Protein AF-A0A420YRT5-F1 (afdb_monomer)

Foldseek 3Di:
DDAAEDEDECVVDPLVVLLVVLVVVLVVRHAEYEYEDPDPPDPLVVVLVSLLSSLVSNVVSRHQYEYEDEPVVCVVNVHDLLHPVSCLSSNHQAYEYPDDDQLLSLQVSLVHPSNHAYEYALLDLDCSVVSVVVNPHPLVRYAYEYDDDPDPPPDDDPVSVVSSVVSQVVVVHHYYYDDDDPDPPDDD

pLDDT: mean 93.09, std 6.85, range [67.94, 98.56]

Mean predicted aligned error: 3.52 Å

Sequence (188 aa):
MRRLGVSIYPEKSTVEEIKNYLEETSRLGFSRVFSCLLSVNKPAEEIKKEFTEINTFAHELGFEVIVDVSPRVFGELNISYKDLSFFKEIGADGIRLDAGFSGLEESIMTYNPENLIIEINMSNNVHTIDTIMDYRPNKYKLYGCHNFYPHCYSGLNLDFYKECTKRFNKYGLKTAAFVTSHDKGAFG

Secondary structure (DSSP, 8-state):
----EEEE-TTTS-HHHHHHHHHHHHHTT--EEEEEE----S-HHHHHHHHHHHHHHHHHTT-EEEEEE-HHHHHHTT-BTTB-HHHHHTT-SEEEESS---SHHHHHHTT-TT-PEEEEE----SSHHHHHHHT---GGGEEEEPPP--STT-SPPHHHHHHHHHHHHTTT-EEE-------TT---

Radius of gyration: 16.24 Å; Cα contacts (8 Å, |Δi|>4): 302; chains: 1; bounding box: 42×35×42 Å

Structure (mmCIF, N/CA/C/O backbone):
data_AF-A0A420YRT5-F1
#
_entry.id   AF-A0A420YRT5-F1
#
loop_
_atom_site.group_PDB
_atom_site.id
_atom_site.type_symbol
_atom_site.label_atom_id
_atom_site.label_alt_id
_atom_site.label_comp_id
_atom_site.label_asym_id
_atom_site.label_entity_id
_atom_site.label_seq_id
_atom_site.pdbx_PDB_ins_code
_atom_site.Cartn_x
_atom_site.Cartn_y
_atom_site.Cartn_z
_atom_site.occupancy
_atom_site.B_iso_or_equiv
_atom_site.auth_seq_id
_atom_site.auth_comp_id
_atom_site.auth_asym_id
_atom_site.auth_atom_id
_atom_site.pdbx_PDB_model_num
ATOM 1 N N . MET A 1 1 ? -2.248 -17.122 -3.976 1.00 67.94 1 MET A N 1
ATOM 2 C CA . MET A 1 1 ? -3.720 -17.021 -4.083 1.00 67.94 1 MET A CA 1
ATOM 3 C C . MET A 1 1 ? -4.066 -15.582 -4.440 1.00 67.94 1 MET A C 1
ATOM 5 O O . MET A 1 1 ? -3.358 -14.695 -3.975 1.00 67.94 1 MET A O 1
ATOM 9 N N . ARG A 1 2 ? -5.050 -15.349 -5.316 1.00 91.31 2 ARG A N 1
ATOM 10 C CA . ARG A 1 2 ? -5.500 -13.989 -5.668 1.00 91.31 2 ARG A CA 1
ATOM 11 C C . ARG A 1 2 ? -6.304 -13.414 -4.498 1.00 91.31 2 ARG A C 1
ATOM 13 O O . ARG A 1 2 ? -6.919 -14.189 -3.774 1.00 91.31 2 ARG A O 1
ATOM 20 N N . ARG A 1 3 ? -6.259 -12.096 -4.303 1.00 95.75 3 ARG A N 1
ATOM 21 C CA . ARG A 1 3 ? -6.960 -11.390 -3.222 1.00 95.75 3 ARG A CA 1
ATOM 22 C C . ARG A 1 3 ? -7.756 -10.232 -3.805 1.00 95.75 3 ARG A C 1
ATOM 24 O O . ARG A 1 3 ? -7.321 -9.638 -4.790 1.00 95.75 3 ARG A O 1
ATOM 31 N N . LEU A 1 4 ? -8.878 -9.923 -3.172 1.00 97.69 4 LEU A N 1
ATOM 32 C CA . LEU A 1 4 ? -9.559 -8.645 -3.322 1.00 97.69 4 LEU A CA 1
ATOM 33 C C . LEU A 1 4 ? -9.190 -7.761 -2.134 1.00 97.69 4 LEU A C 1
ATOM 35 O O . LEU A 1 4 ? -8.985 -8.259 -1.021 1.00 97.69 4 LEU A O 1
ATOM 39 N N . GLY A 1 5 ? -9.072 -6.465 -2.392 1.00 97.75 5 GLY A N 1
ATOM 40 C CA . GLY A 1 5 ? -8.768 -5.481 -1.368 1.00 97.75 5 GLY A CA 1
ATOM 41 C C . GLY A 1 5 ? -9.596 -4.218 -1.521 1.00 97.75 5 GLY A C 1
ATOM 42 O O . GLY A 1 5 ? -10.186 -3.984 -2.575 1.00 97.75 5 GLY A O 1
ATOM 43 N N . VAL A 1 6 ? -9.646 -3.443 -0.445 1.00 97.81 6 VAL A N 1
ATOM 44 C CA . VAL A 1 6 ? -10.368 -2.174 -0.358 1.00 97.81 6 VAL A CA 1
ATOM 45 C C . VAL A 1 6 ? -9.416 -1.047 0.009 1.00 97.81 6 VAL A C 1
ATOM 47 O O . VAL A 1 6 ? -8.410 -1.276 0.680 1.00 97.81 6 VAL A O 1
ATOM 50 N N . SER A 1 7 ? -9.743 0.167 -0.423 1.00 97.19 7 SER A N 1
ATOM 51 C CA . SER A 1 7 ? -9.043 1.378 0.001 1.00 97.19 7 SER A CA 1
ATOM 52 C C . SER A 1 7 ? -9.827 2.081 1.101 1.00 97.19 7 SER A C 1
ATOM 54 O O . SER A 1 7 ? -11.053 2.159 1.023 1.00 97.19 7 SER A O 1
ATOM 56 N N . ILE A 1 8 ? -9.121 2.614 2.094 1.00 96.31 8 ILE A N 1
ATOM 57 C CA . ILE A 1 8 ? -9.685 3.459 3.148 1.00 96.31 8 ILE A CA 1
ATOM 58 C C . ILE A 1 8 ? -8.899 4.769 3.243 1.00 96.31 8 ILE A C 1
ATOM 60 O O . ILE A 1 8 ? -7.693 4.810 2.988 1.00 96.31 8 ILE A O 1
ATOM 64 N N . TYR A 1 9 ? -9.590 5.839 3.633 1.00 93.56 9 TYR A N 1
ATOM 65 C CA . TYR A 1 9 ? -8.997 7.163 3.815 1.00 93.56 9 TYR A CA 1
ATOM 66 C C . TYR A 1 9 ? -9.436 7.718 5.178 1.00 93.56 9 TYR A C 1
ATOM 68 O O . TYR A 1 9 ? -10.452 8.414 5.244 1.00 93.56 9 TYR A O 1
ATOM 76 N N . PRO A 1 10 ? -8.697 7.419 6.264 1.00 91.69 10 PRO A N 1
ATOM 77 C CA . PRO A 1 10 ? -9.029 7.873 7.621 1.00 91.69 10 PRO A CA 1
ATOM 78 C C . PRO A 1 10 ? -9.250 9.388 7.742 1.00 91.69 10 PRO A C 1
ATOM 80 O O . PRO A 1 10 ? -10.079 9.846 8.509 1.00 91.69 10 PRO A O 1
ATOM 83 N N . GLU A 1 11 ? -8.594 10.191 6.904 1.00 87.62 11 GLU A N 1
ATOM 84 C CA . GLU A 1 11 ? -8.771 11.651 6.893 1.00 87.62 11 GLU A CA 1
ATOM 85 C C . GLU A 1 11 ? -10.122 12.126 6.322 1.00 87.62 11 GLU A C 1
ATOM 87 O O . GLU A 1 11 ? -10.479 13.293 6.482 1.00 87.62 11 GLU A O 1
ATOM 92 N N . LYS A 1 12 ? -10.859 11.259 5.617 1.00 90.00 12 LYS A N 1
ATOM 93 C CA . LYS A 1 12 ? -12.114 11.597 4.917 1.00 90.00 12 LYS A CA 1
ATOM 94 C C . LYS A 1 12 ? -13.349 10.901 5.489 1.00 90.00 12 LYS A C 1
ATOM 96 O O . LYS A 1 12 ? -14.455 11.190 5.038 1.00 90.00 12 LYS A O 1
ATOM 101 N N . SER A 1 13 ? -13.174 10.002 6.450 1.00 91.81 13 SER A N 1
ATOM 102 C CA . SER A 1 13 ? -14.254 9.218 7.050 1.00 91.81 13 SER A CA 1
ATOM 103 C C . SER A 1 13 ? -14.051 9.095 8.545 1.00 91.81 13 SER A C 1
ATOM 105 O O . SER A 1 13 ? -12.945 9.233 9.051 1.00 91.81 13 SER A O 1
ATOM 107 N N . THR A 1 14 ? -15.125 8.810 9.265 1.00 93.69 14 THR A N 1
ATOM 108 C CA . THR A 1 14 ? -15.017 8.475 10.683 1.00 93.69 14 THR A CA 1
ATOM 109 C C . THR A 1 14 ? -14.496 7.048 10.868 1.00 93.69 14 THR A C 1
ATOM 111 O O . THR A 1 14 ? -14.712 6.175 10.023 1.00 93.69 14 THR A O 1
ATOM 114 N N . VAL A 1 15 ? -13.853 6.782 12.010 1.00 95.19 15 VAL A N 1
ATOM 115 C CA . VAL A 1 15 ? -13.420 5.426 12.399 1.00 95.19 15 VAL A CA 1
ATOM 116 C C . VAL A 1 15 ? -14.584 4.433 12.336 1.00 95.19 15 VAL A C 1
ATOM 118 O O . VAL A 1 15 ? -14.412 3.315 11.861 1.00 95.19 15 VAL A O 1
ATOM 121 N N . GLU A 1 16 ? -15.775 4.849 12.764 1.00 97.31 16 GLU A N 1
ATOM 122 C CA . GLU A 1 16 ? -16.975 4.010 12.774 1.00 97.31 16 GLU A CA 1
ATOM 123 C C . GLU A 1 16 ? -17.443 3.639 11.357 1.00 97.31 16 GLU A C 1
ATOM 125 O O . GLU A 1 16 ? -17.724 2.476 11.079 1.00 97.31 16 GLU A O 1
ATOM 130 N N . GLU A 1 17 ? -17.476 4.596 10.425 1.00 96.75 17 GLU A N 1
ATOM 131 C CA . GLU A 1 17 ? -17.809 4.319 9.019 1.00 96.75 17 GLU A CA 1
ATOM 132 C C . GLU A 1 17 ? -16.800 3.359 8.380 1.00 96.75 17 GLU A C 1
ATOM 134 O O . GLU A 1 17 ? -17.189 2.434 7.666 1.00 96.75 17 GLU A O 1
ATOM 139 N N . ILE A 1 18 ? -15.508 3.536 8.678 1.00 97.50 18 ILE A N 1
ATOM 140 C CA . ILE A 1 18 ? -14.449 2.652 8.185 1.00 97.50 18 ILE A CA 1
ATOM 141 C C . ILE A 1 18 ? -14.621 1.239 8.743 1.00 97.50 18 ILE A C 1
ATOM 143 O O . ILE A 1 18 ? -14.544 0.278 7.981 1.00 97.50 18 ILE A O 1
ATOM 147 N N . LYS A 1 19 ? -14.887 1.091 10.045 1.00 98.25 19 LYS A N 1
ATOM 148 C CA . LYS A 1 19 ? -15.127 -0.220 10.666 1.00 98.25 19 LYS A CA 1
ATOM 149 C C . LYS A 1 19 ? -16.327 -0.924 10.038 1.00 98.25 19 LYS A C 1
ATOM 151 O O . LYS A 1 19 ? -16.203 -2.076 9.630 1.00 98.25 19 LYS A O 1
AT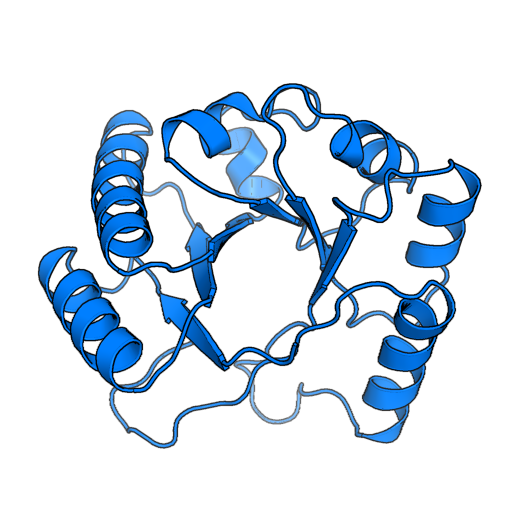OM 156 N N . ASN A 1 20 ? -17.443 -0.223 9.863 1.00 98.12 20 ASN A N 1
ATOM 157 C CA . ASN A 1 20 ? -18.626 -0.784 9.208 1.00 98.12 20 ASN A CA 1
ATOM 158 C C . ASN A 1 20 ? -18.322 -1.242 7.769 1.00 98.12 20 ASN A C 1
ATOM 160 O O . ASN A 1 20 ? -18.689 -2.350 7.376 1.00 98.12 20 ASN A O 1
ATOM 164 N N . TYR A 1 21 ? -17.570 -0.442 7.007 1.00 97.50 21 TYR A N 1
ATOM 165 C CA . TYR A 1 21 ? -17.148 -0.799 5.651 1.00 97.50 21 TYR A CA 1
ATOM 166 C C . TYR A 1 21 ? -16.209 -2.019 5.611 1.00 97.50 21 TYR A C 1
ATOM 168 O O . TYR A 1 21 ? -16.352 -2.904 4.759 1.00 97.50 21 TYR A O 1
ATOM 176 N N . LEU A 1 22 ? -15.256 -2.108 6.543 1.00 98.38 22 LEU A N 1
ATOM 177 C CA . LEU A 1 22 ? -14.358 -3.259 6.658 1.00 98.38 22 LEU A CA 1
ATOM 178 C C . LEU A 1 22 ? -15.118 -4.530 7.046 1.00 98.38 22 LEU A C 1
ATOM 180 O O . LEU A 1 22 ? -14.853 -5.586 6.475 1.00 98.38 22 LEU A O 1
ATOM 184 N N . GLU A 1 23 ? -16.084 -4.442 7.961 1.00 98.38 23 GLU A N 1
ATOM 185 C CA . GLU A 1 23 ? -16.902 -5.589 8.357 1.00 98.38 23 GLU A CA 1
ATOM 186 C C . GLU A 1 23 ? -17.730 -6.124 7.180 1.00 98.38 23 GLU A C 1
ATOM 188 O O . GLU A 1 23 ? -17.729 -7.329 6.910 1.00 98.38 23 GLU A O 1
ATOM 193 N N . GLU A 1 24 ? -18.401 -5.239 6.440 1.00 97.75 24 GLU A N 1
ATOM 194 C CA . GLU A 1 24 ? -19.194 -5.628 5.273 1.00 97.75 24 GLU A CA 1
ATOM 195 C C . GLU A 1 24 ? -18.324 -6.292 4.197 1.00 97.75 24 GLU A C 1
ATOM 197 O O . GLU A 1 24 ? -18.652 -7.366 3.688 1.00 97.75 24 GLU A O 1
ATOM 202 N N . THR A 1 25 ? -17.175 -5.695 3.883 1.00 97.00 25 THR A N 1
ATOM 203 C CA . THR A 1 25 ? -16.285 -6.196 2.826 1.00 97.00 25 THR A CA 1
ATOM 204 C C . THR A 1 25 ? -15.576 -7.494 3.220 1.00 97.00 25 THR A C 1
ATOM 206 O O . THR A 1 25 ? -15.368 -8.358 2.362 1.00 97.00 25 THR A O 1
ATOM 209 N N . SER A 1 26 ? -15.292 -7.704 4.510 1.00 97.88 26 SER A N 1
ATOM 210 C CA . SER A 1 26 ? -14.787 -8.985 5.028 1.00 97.88 26 SER A CA 1
ATOM 211 C C . SER A 1 26 ? -15.781 -10.123 4.776 1.00 97.88 26 SER A C 1
ATOM 213 O O . SER A 1 26 ? -15.396 -11.179 4.265 1.00 97.88 26 SER A O 1
ATOM 215 N N . ARG A 1 27 ? -17.083 -9.892 5.011 1.00 97.69 27 ARG A N 1
ATOM 216 C CA . ARG A 1 27 ? -18.147 -10.879 4.731 1.00 97.69 27 ARG A CA 1
ATOM 217 C C . ARG A 1 27 ? -18.249 -11.231 3.242 1.00 97.69 27 ARG A C 1
ATOM 219 O O . ARG A 1 27 ? -18.725 -12.313 2.902 1.00 97.69 27 ARG A O 1
ATOM 226 N N . LEU A 1 28 ? -17.768 -10.351 2.361 1.00 97.19 28 LEU A N 1
ATOM 227 C CA . LEU A 1 28 ? -17.682 -10.563 0.911 1.00 97.19 28 LEU A CA 1
ATOM 228 C C . LEU A 1 28 ? -16.360 -11.219 0.461 1.00 97.19 28 LEU A C 1
ATOM 230 O O . LEU A 1 28 ? -16.165 -11.449 -0.733 1.00 97.19 28 LEU A O 1
ATOM 234 N N . GLY A 1 29 ? -15.454 -11.544 1.389 1.00 97.06 29 GLY A N 1
ATOM 235 C CA . GLY A 1 29 ? -14.194 -12.241 1.114 1.00 97.06 29 GLY A CA 1
ATOM 236 C C . GLY A 1 29 ? -13.021 -11.334 0.735 1.00 97.06 29 GLY A C 1
ATOM 237 O O . GLY A 1 29 ? -12.013 -11.824 0.214 1.00 97.06 29 GLY A O 1
ATOM 238 N N . PHE A 1 30 ? -13.126 -10.023 0.970 1.00 98.19 30 PHE A N 1
ATOM 239 C CA . PHE A 1 30 ? -11.983 -9.119 0.852 1.00 98.19 30 PHE A CA 1
ATOM 240 C C . PHE A 1 30 ? -11.014 -9.365 2.009 1.00 98.19 30 PHE A C 1
ATOM 242 O O . PHE A 1 30 ? -11.426 -9.665 3.124 1.00 98.19 30 PHE A O 1
ATOM 249 N N . SER A 1 31 ? -9.712 -9.272 1.735 1.00 97.94 31 SER A N 1
ATOM 250 C CA . SER A 1 31 ? -8.684 -9.660 2.713 1.00 97.94 31 SER A CA 1
ATOM 251 C C . SER A 1 31 ? -7.430 -8.784 2.662 1.00 97.94 31 SER A C 1
ATOM 253 O O . SER A 1 31 ? -6.367 -9.181 3.143 1.00 97.94 31 SER A O 1
ATOM 255 N N . ARG A 1 32 ? -7.497 -7.633 1.989 1.00 98.25 32 ARG A N 1
ATOM 256 C CA . ARG A 1 32 ? -6.405 -6.659 1.918 1.00 98.25 32 ARG A CA 1
ATOM 257 C C . ARG A 1 32 ? -6.945 -5.234 2.039 1.00 98.25 32 ARG A C 1
ATOM 259 O O . ARG A 1 32 ? -7.927 -4.903 1.386 1.00 98.25 32 ARG A O 1
ATOM 266 N N . VAL A 1 33 ? -6.287 -4.398 2.829 1.00 98.38 33 VAL A N 1
ATOM 267 C CA . VAL A 1 33 ? -6.581 -2.971 2.968 1.00 98.38 33 VAL A CA 1
ATOM 268 C C . VAL A 1 33 ? -5.413 -2.168 2.419 1.00 98.38 33 VAL A C 1
ATOM 270 O O . VAL A 1 33 ? -4.250 -2.443 2.712 1.00 98.38 33 VAL A O 1
ATOM 273 N N . PHE A 1 34 ? -5.739 -1.168 1.615 1.00 97.69 34 PHE A N 1
ATOM 274 C CA . PHE A 1 34 ? -4.863 -0.063 1.275 1.00 97.69 34 PHE A CA 1
ATOM 275 C C . PHE A 1 34 ? -5.305 1.152 2.093 1.00 97.69 34 PHE A C 1
ATOM 277 O O . PHE A 1 34 ? -6.415 1.646 1.909 1.00 97.69 34 PHE A O 1
ATOM 284 N N . SER A 1 35 ? -4.472 1.606 3.024 1.00 95.56 35 SER A N 1
ATOM 285 C CA . SER A 1 35 ? -4.790 2.741 3.892 1.00 95.56 35 SER A CA 1
ATOM 286 C C . SER A 1 35 ? -3.926 3.932 3.519 1.00 95.56 35 SER A C 1
ATOM 288 O O . SER A 1 35 ? -2.703 3.819 3.468 1.00 95.56 35 SER A O 1
ATOM 290 N N . CYS A 1 36 ? -4.551 5.066 3.226 1.00 91.25 36 CYS A N 1
ATOM 291 C CA . CYS A 1 36 ? -3.840 6.245 2.756 1.00 91.25 36 CYS A CA 1
ATOM 292 C C . CYS A 1 36 ? -3.538 7.201 3.917 1.00 91.25 36 CYS A C 1
ATOM 294 O O . CYS A 1 36 ? -4.459 7.649 4.601 1.00 91.25 36 CYS A O 1
ATOM 296 N N . LEU A 1 37 ? -2.260 7.532 4.109 1.00 85.62 37 LEU A N 1
ATOM 297 C CA . LEU A 1 37 ? -1.795 8.557 5.042 1.00 85.62 37 LEU A CA 1
ATOM 298 C C . LEU A 1 37 ? -1.255 9.737 4.220 1.00 85.62 37 LEU A C 1
ATOM 300 O O . LEU A 1 37 ? -0.066 9.809 3.899 1.00 85.62 37 LEU A O 1
ATOM 304 N N . LEU A 1 38 ? -2.162 10.625 3.805 1.00 71.25 38 LEU A N 1
ATOM 305 C CA . LEU A 1 38 ? -1.872 11.692 2.842 1.00 71.25 38 LEU A CA 1
ATOM 306 C C . LEU A 1 38 ? -1.342 12.951 3.516 1.00 71.25 38 LEU A C 1
ATOM 308 O O . LEU A 1 38 ? -0.517 13.653 2.924 1.00 71.25 38 LEU A O 1
ATOM 312 N N . SER A 1 39 ? -1.823 13.262 4.719 1.00 68.25 39 SER A N 1
ATOM 313 C CA . SER A 1 39 ? -1.472 14.496 5.402 1.00 68.25 39 SER A CA 1
ATOM 314 C C . SER A 1 39 ? -1.504 14.388 6.924 1.00 68.25 39 SER A C 1
ATOM 316 O O . SER A 1 39 ? -2.383 13.784 7.534 1.00 68.25 39 SER A O 1
ATOM 318 N N . VAL A 1 40 ? -0.531 15.036 7.563 1.00 69.75 40 VAL A N 1
ATOM 319 C CA . VAL A 1 40 ? -0.452 15.153 9.019 1.00 69.75 40 VAL A CA 1
ATOM 320 C C . VAL A 1 40 ? -1.122 16.463 9.425 1.00 69.75 40 VAL A C 1
ATOM 322 O O . VAL A 1 40 ? -0.470 17.458 9.725 1.00 69.75 40 VAL A O 1
ATOM 325 N N . ASN A 1 41 ? -2.455 16.486 9.402 1.00 76.62 41 ASN A N 1
ATOM 326 C CA . ASN A 1 41 ? -3.225 17.657 9.856 1.00 76.62 41 ASN A CA 1
ATOM 327 C C . ASN A 1 41 ? -3.572 17.594 11.352 1.00 76.62 41 ASN A C 1
ATOM 329 O O . ASN A 1 41 ? -4.169 18.521 11.898 1.00 76.62 41 ASN A O 1
ATOM 333 N N . LYS A 1 42 ? -3.221 16.484 12.003 1.00 81.56 42 LYS A N 1
ATOM 334 C CA . LYS A 1 42 ? -3.458 16.193 13.416 1.00 81.56 42 LYS A CA 1
ATOM 335 C C . LYS A 1 42 ? -2.122 15.911 14.112 1.00 81.56 42 LYS A C 1
ATOM 337 O O . LYS A 1 42 ? -1.156 15.545 13.439 1.00 81.56 42 LYS A O 1
ATOM 342 N N . PRO A 1 43 ? -2.042 16.035 15.447 1.00 85.12 43 PRO A N 1
ATOM 343 C CA . PRO A 1 43 ? -0.874 15.584 16.194 1.00 85.12 43 PRO A CA 1
ATOM 344 C C . PRO A 1 43 ? -0.562 14.108 15.911 1.00 85.12 43 PRO A C 1
ATOM 346 O O . PRO A 1 43 ? -1.475 13.288 15.808 1.00 85.12 43 PRO A O 1
ATOM 349 N N . ALA A 1 44 ? 0.725 13.757 15.846 1.00 83.00 44 ALA A N 1
ATOM 350 C CA . ALA A 1 44 ? 1.171 12.395 15.536 1.00 83.00 44 ALA A CA 1
ATOM 351 C C . ALA A 1 44 ? 0.538 11.327 16.448 1.00 83.00 44 ALA A C 1
ATOM 353 O O . ALA A 1 44 ? 0.169 10.261 15.971 1.00 83.00 44 ALA A O 1
ATOM 354 N N . GLU A 1 45 ? 0.348 11.625 17.736 1.00 86.88 45 GLU A N 1
ATOM 355 C CA . GLU A 1 45 ? -0.286 10.709 18.698 1.00 86.88 45 GLU A CA 1
ATOM 356 C C . GLU A 1 45 ? -1.763 10.426 18.390 1.00 86.88 45 GLU A C 1
ATOM 358 O O . GLU A 1 45 ? -2.238 9.309 18.588 1.00 86.88 45 GLU A O 1
ATOM 363 N N . GLU A 1 46 ? -2.498 11.413 17.870 1.00 89.62 46 GLU A N 1
ATOM 364 C CA . GLU A 1 46 ? -3.890 11.211 17.463 1.00 89.62 46 GLU A CA 1
ATOM 365 C C . GLU A 1 46 ? -3.960 10.320 16.221 1.00 89.62 46 GLU A C 1
ATOM 367 O O . GLU A 1 46 ? -4.743 9.373 16.189 1.00 89.62 46 GLU A O 1
ATOM 372 N N . ILE A 1 47 ? -3.077 10.566 15.246 1.00 88.50 47 ILE A N 1
ATOM 373 C CA . ILE A 1 47 ? -2.947 9.738 14.038 1.00 88.50 47 ILE A CA 1
ATOM 374 C C . ILE A 1 47 ? -2.590 8.305 14.421 1.00 88.50 47 ILE A C 1
ATOM 376 O O . ILE A 1 47 ? -3.232 7.372 13.946 1.00 88.50 47 ILE A O 1
ATOM 380 N N . LYS A 1 48 ? -1.603 8.120 15.307 1.00 90.56 48 LYS A N 1
ATOM 381 C CA . LYS A 1 48 ? -1.223 6.793 15.801 1.00 90.56 48 LYS A CA 1
ATOM 382 C C . LYS A 1 48 ? -2.428 6.079 16.391 1.00 90.56 48 LYS A C 1
ATOM 384 O O . LYS A 1 48 ? -2.737 4.980 15.956 1.00 90.56 48 LYS A O 1
ATOM 389 N N . LYS A 1 49 ? -3.144 6.718 17.319 1.00 93.25 49 LYS A N 1
ATOM 390 C CA . LYS A 1 49 ? -4.314 6.119 17.969 1.00 93.25 49 LYS A CA 1
ATOM 391 C C . LYS A 1 49 ? -5.392 5.713 16.961 1.00 93.25 49 LYS A C 1
ATOM 393 O O . LYS A 1 49 ? -5.897 4.597 17.037 1.00 93.25 49 LYS A O 1
ATOM 398 N N . GLU A 1 50 ? -5.726 6.603 16.030 1.00 93.50 50 GLU A N 1
ATOM 399 C CA . GLU A 1 50 ? -6.754 6.375 15.013 1.00 93.50 50 GLU A CA 1
ATOM 400 C C . GLU A 1 50 ? -6.384 5.210 14.082 1.00 93.50 50 GLU A C 1
ATOM 402 O O . GLU A 1 50 ? -7.174 4.283 13.896 1.00 93.50 50 GLU A O 1
ATOM 407 N N . PHE A 1 51 ? -5.154 5.201 13.562 1.00 95.00 51 PHE A N 1
ATOM 408 C CA . PHE A 1 51 ? -4.672 4.116 12.709 1.00 95.00 51 PHE A CA 1
ATOM 409 C C . PHE A 1 51 ? -4.535 2.798 13.477 1.00 95.00 51 PHE A C 1
ATOM 411 O O . PHE A 1 51 ? -4.943 1.768 12.950 1.00 95.00 51 PHE A O 1
ATOM 418 N N . THR A 1 52 ? -4.029 2.805 14.716 1.00 96.81 52 THR A N 1
ATOM 419 C CA . THR A 1 52 ? -3.963 1.599 15.557 1.00 96.81 52 THR A CA 1
ATOM 420 C C . THR A 1 52 ? -5.354 1.005 15.755 1.00 96.81 52 THR A C 1
ATOM 422 O O . THR A 1 52 ? -5.522 -0.205 15.620 1.00 96.81 52 THR A O 1
ATOM 425 N N . GLU A 1 53 ? -6.363 1.828 16.047 1.00 97.62 53 GLU A N 1
ATOM 426 C CA . GLU A 1 53 ? -7.734 1.361 16.251 1.00 97.62 53 GLU A CA 1
ATOM 427 C C . GLU A 1 53 ? -8.325 0.732 14.979 1.00 97.62 53 GLU A C 1
ATOM 429 O O . GLU A 1 53 ? -8.886 -0.365 15.036 1.00 97.62 53 GLU A O 1
ATOM 434 N N . ILE A 1 54 ? -8.168 1.395 13.829 1.00 97.94 54 ILE 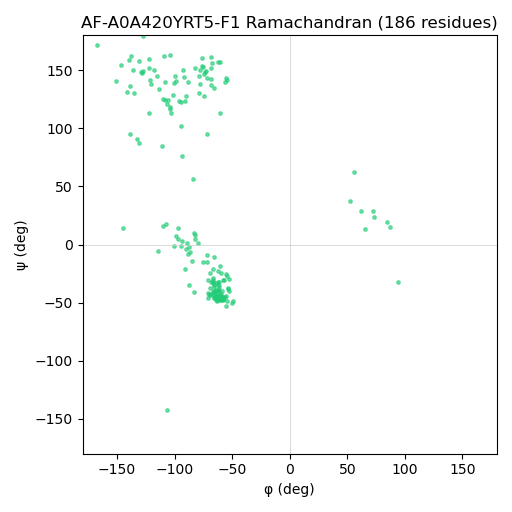A N 1
ATOM 435 C CA . ILE A 1 54 ? -8.658 0.898 12.536 1.00 97.94 54 ILE A CA 1
ATOM 436 C C . ILE A 1 54 ? -7.938 -0.396 12.138 1.00 97.94 54 ILE A C 1
ATOM 438 O O . ILE A 1 54 ? -8.584 -1.373 11.760 1.00 97.94 54 ILE A O 1
ATOM 442 N N . ASN A 1 55 ? -6.609 -0.420 12.232 1.00 98.19 55 ASN A N 1
ATOM 443 C CA . ASN A 1 55 ? -5.800 -1.551 11.784 1.00 98.19 55 ASN A CA 1
ATOM 444 C C . ASN A 1 55 ? -5.995 -2.774 12.683 1.00 98.19 55 ASN A C 1
ATOM 446 O O . ASN A 1 55 ? -6.099 -3.885 12.171 1.00 98.19 55 ASN A O 1
ATOM 450 N N . THR A 1 56 ? -6.139 -2.573 13.998 1.00 98.50 56 THR A N 1
ATOM 451 C CA . THR A 1 56 ? -6.480 -3.660 14.933 1.00 98.50 56 THR A CA 1
ATOM 452 C C . THR A 1 56 ? -7.802 -4.311 14.536 1.00 98.50 56 THR A C 1
ATOM 454 O O . THR A 1 56 ? -7.879 -5.531 14.412 1.00 98.50 56 THR A O 1
ATOM 457 N N . PHE A 1 57 ? -8.826 -3.505 14.246 1.00 98.56 57 PHE A N 1
ATOM 458 C CA . PHE A 1 57 ? -10.118 -4.024 13.801 1.00 98.56 57 PHE A CA 1
ATOM 459 C C . PHE A 1 57 ? -10.029 -4.731 12.437 1.00 98.56 57 PHE A C 1
ATOM 461 O O . PHE A 1 57 ? -10.607 -5.799 12.239 1.00 98.56 57 PHE A O 1
ATOM 468 N N . ALA A 1 58 ? -9.254 -4.187 11.495 1.00 98.56 58 ALA A N 1
ATOM 469 C CA . ALA A 1 58 ? -8.998 -4.840 10.212 1.00 98.56 58 ALA A CA 1
ATOM 470 C C . ALA A 1 58 ? -8.337 -6.223 10.398 1.00 98.56 58 ALA A C 1
ATOM 472 O O . ALA A 1 58 ? -8.701 -7.186 9.719 1.00 98.56 58 ALA A O 1
ATOM 473 N N . HIS A 1 59 ? -7.402 -6.350 11.343 1.00 98.38 59 HIS A N 1
ATOM 474 C CA . HIS A 1 59 ? -6.743 -7.617 11.671 1.00 98.38 59 HIS A CA 1
ATOM 475 C C . HIS A 1 59 ? -7.690 -8.642 12.290 1.00 98.38 59 HIS A C 1
ATOM 477 O O . HIS A 1 59 ? -7.622 -9.813 11.918 1.00 98.38 59 HIS A O 1
ATOM 483 N N . GLU A 1 60 ? -8.603 -8.223 13.169 1.00 98.31 60 GLU A N 1
ATOM 484 C CA . GLU A 1 60 ? -9.649 -9.096 13.730 1.00 98.31 60 GLU A CA 1
ATOM 485 C C . GLU A 1 60 ? -10.533 -9.715 12.634 1.00 98.31 60 GLU A C 1
ATOM 487 O O . GLU A 1 60 ? -10.984 -10.855 12.757 1.00 98.31 60 GLU A O 1
ATOM 492 N N . LEU A 1 61 ? -10.716 -8.996 11.524 1.00 98.38 61 LEU A N 1
ATOM 493 C CA . LEU A 1 61 ? -11.444 -9.449 10.338 1.00 98.38 61 LEU A CA 1
ATOM 494 C C . LEU A 1 61 ? -10.573 -10.216 9.321 1.00 98.38 61 LEU A C 1
ATOM 496 O O . LEU A 1 61 ? -11.091 -10.694 8.311 1.00 98.38 61 LEU A O 1
ATOM 500 N N . GLY A 1 62 ? -9.267 -10.360 9.566 1.00 97.88 62 GLY A N 1
ATOM 501 C CA . GLY A 1 62 ? -8.338 -11.111 8.714 1.00 97.88 62 GLY A CA 1
ATOM 502 C C . GLY A 1 62 ? -7.757 -10.337 7.524 1.00 97.88 62 GLY A C 1
ATOM 503 O O . GLY A 1 62 ? -7.278 -10.957 6.568 1.00 97.88 62 GLY A O 1
ATOM 504 N N . PHE A 1 63 ? -7.790 -9.002 7.548 1.00 98.56 63 PHE A N 1
ATOM 505 C CA . PHE A 1 63 ? -7.170 -8.173 6.513 1.00 98.56 63 PHE A CA 1
ATOM 506 C C . PHE A 1 63 ? -5.648 -8.048 6.685 1.00 98.56 63 PHE A C 1
ATOM 508 O O . PHE A 1 63 ? -5.143 -7.951 7.794 1.00 98.56 63 PHE A O 1
ATOM 515 N N . GLU A 1 64 ? -4.925 -7.983 5.563 1.00 98.38 64 GLU A N 1
ATOM 516 C CA . GLU A 1 64 ? -3.544 -7.472 5.487 1.00 98.38 64 GLU A CA 1
ATOM 517 C C . GLU A 1 64 ? -3.586 -5.966 5.188 1.00 98.38 64 GLU A C 1
ATOM 519 O O . GLU A 1 64 ? -4.166 -5.574 4.173 1.00 98.38 64 GLU A O 1
ATOM 524 N N . VAL A 1 65 ? -2.974 -5.127 6.025 1.00 98.44 65 VAL A N 1
ATOM 525 C CA . VAL A 1 65 ? -3.018 -3.661 5.908 1.00 98.44 65 VAL A CA 1
ATOM 526 C C . VAL A 1 65 ? -1.704 -3.108 5.357 1.00 98.44 65 VAL A C 1
ATOM 528 O O . VAL A 1 65 ? -0.657 -3.196 5.999 1.00 98.44 65 VAL A O 1
ATOM 531 N N . ILE A 1 66 ? -1.764 -2.482 4.181 1.00 97.94 66 ILE A N 1
ATOM 532 C CA . ILE A 1 66 ? -0.644 -1.746 3.583 1.00 97.94 66 ILE A CA 1
ATOM 533 C C . ILE A 1 66 ? -0.924 -0.248 3.690 1.00 97.94 66 ILE A C 1
ATOM 535 O O . ILE A 1 66 ? -1.928 0.231 3.159 1.00 97.94 66 ILE A O 1
ATOM 539 N N . VAL A 1 67 ? -0.037 0.482 4.367 1.00 95.88 67 VAL A N 1
ATOM 540 C CA . VAL A 1 67 ? -0.146 1.936 4.538 1.00 95.88 67 VAL A CA 1
ATOM 541 C C . VAL A 1 67 ? 0.655 2.646 3.453 1.00 95.88 67 VAL A C 1
ATOM 543 O O . VAL A 1 67 ? 1.858 2.435 3.318 1.00 95.88 67 VAL A O 1
ATOM 546 N N . ASP A 1 68 ? -0.010 3.491 2.678 1.00 92.81 68 ASP A N 1
ATOM 547 C CA . ASP A 1 68 ? 0.617 4.345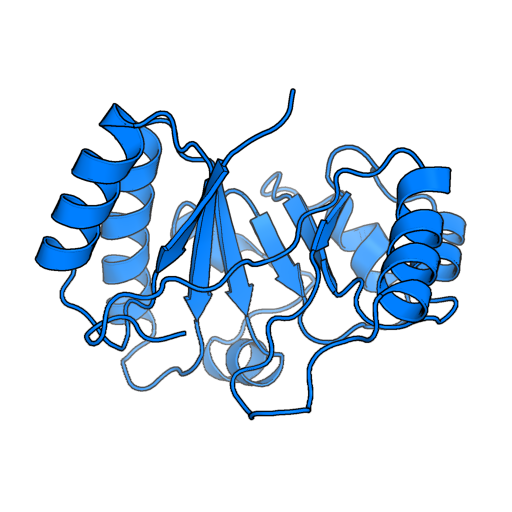 1.677 1.00 92.81 68 ASP A CA 1
ATOM 548 C C . ASP A 1 68 ? 1.010 5.677 2.288 1.00 92.81 68 ASP A C 1
ATOM 550 O O . ASP A 1 68 ? 0.204 6.348 2.937 1.00 92.81 68 ASP A O 1
ATOM 554 N N . VAL A 1 69 ? 2.274 6.029 2.092 1.00 85.56 69 VAL A N 1
ATOM 555 C CA . VAL A 1 69 ? 2.896 7.176 2.733 1.00 85.56 69 VAL A CA 1
ATOM 556 C C . VAL A 1 69 ? 3.705 7.954 1.703 1.00 85.56 69 VAL A C 1
ATOM 558 O O . VAL A 1 69 ? 4.528 7.411 0.963 1.00 85.56 69 VAL A O 1
ATOM 561 N N . SER A 1 70 ? 3.484 9.266 1.666 1.00 78.06 70 SER A N 1
ATOM 562 C CA . SER A 1 70 ? 4.277 10.155 0.821 1.00 78.06 70 SER A CA 1
ATOM 563 C C . SER A 1 70 ? 5.603 10.526 1.505 1.00 78.06 70 SER A C 1
ATOM 565 O O . SER A 1 70 ? 5.653 10.638 2.734 1.00 78.06 70 SER A O 1
ATOM 567 N N . PRO A 1 71 ? 6.680 10.821 0.751 1.00 75.81 71 PRO A N 1
ATOM 568 C CA . PRO A 1 71 ? 7.948 11.285 1.329 1.00 75.81 71 PRO A CA 1
ATOM 569 C C . PRO A 1 71 ? 7.814 12.521 2.227 1.00 75.81 71 PRO A C 1
ATOM 571 O O . PRO A 1 71 ? 8.602 12.716 3.148 1.00 75.81 71 PRO A O 1
ATOM 574 N N . ARG A 1 72 ? 6.801 13.360 1.981 1.00 78.50 72 ARG A N 1
ATOM 575 C CA . ARG A 1 72 ? 6.509 14.528 2.815 1.00 78.50 72 ARG A CA 1
ATOM 576 C C . ARG A 1 72 ? 6.112 14.120 4.237 1.00 78.50 72 ARG A C 1
ATOM 578 O O . ARG A 1 72 ? 6.615 14.699 5.197 1.00 78.50 72 ARG A O 1
ATOM 585 N N . VAL A 1 73 ? 5.261 13.104 4.363 1.00 78.62 73 VAL A N 1
ATOM 586 C CA . VAL A 1 73 ? 4.766 12.601 5.653 1.00 78.62 73 VAL A CA 1
ATOM 587 C C . VAL A 1 73 ? 5.887 11.955 6.475 1.00 78.62 73 VAL A C 1
ATOM 589 O O . VAL A 1 73 ? 5.877 12.074 7.698 1.00 78.62 73 VAL A O 1
ATOM 592 N N . PHE A 1 74 ? 6.904 11.361 5.830 1.00 80.06 74 PHE A N 1
ATOM 593 C CA . PHE A 1 74 ? 8.098 10.882 6.542 1.00 80.06 74 PHE A CA 1
ATOM 594 C C . PHE A 1 74 ? 8.756 12.003 7.356 1.00 80.06 74 PHE A C 1
ATOM 596 O O . PHE A 1 74 ? 9.083 11.804 8.522 1.00 80.06 74 PHE A O 1
ATOM 603 N N . GLY A 1 75 ? 8.902 13.196 6.772 1.00 76.31 75 GLY A N 1
ATOM 604 C CA . GLY A 1 75 ? 9.466 14.350 7.472 1.00 76.31 75 GLY A CA 1
ATOM 605 C C . GLY A 1 75 ? 8.572 14.861 8.605 1.00 76.31 75 GLY A C 1
ATOM 606 O O . GLY A 1 75 ? 9.066 15.132 9.696 1.00 76.31 75 GLY A O 1
ATOM 607 N N . GLU A 1 76 ? 7.262 14.962 8.368 1.00 81.31 76 GLU A N 1
ATOM 608 C CA . GLU A 1 76 ? 6.293 15.490 9.344 1.00 81.31 76 GLU A CA 1
ATOM 609 C C . GLU A 1 76 ? 6.146 14.586 10.584 1.00 81.31 76 GLU A C 1
ATOM 611 O O . GLU A 1 76 ? 5.974 15.088 11.694 1.00 81.31 76 GLU A O 1
ATOM 616 N N . LEU A 1 77 ? 6.273 13.265 10.418 1.00 78.19 77 LEU A N 1
ATOM 617 C CA . LEU A 1 77 ? 6.198 12.280 11.508 1.00 78.19 77 LEU A CA 1
ATOM 618 C C . LEU A 1 77 ? 7.570 11.850 12.047 1.00 78.19 77 LEU A C 1
ATOM 620 O O . LEU A 1 77 ? 7.636 10.964 12.898 1.00 78.19 77 LEU A O 1
ATOM 624 N N . ASN A 1 78 ? 8.657 12.468 11.567 1.00 77.88 78 ASN A N 1
ATOM 625 C CA . ASN A 1 78 ? 10.038 12.109 11.903 1.00 77.88 78 ASN A CA 1
ATOM 626 C C . ASN A 1 78 ? 10.345 10.610 11.684 1.00 77.88 78 ASN A C 1
ATOM 628 O O . ASN A 1 78 ? 11.062 9.979 12.461 1.00 77.88 78 ASN A O 1
ATOM 632 N N . ILE A 1 79 ? 9.779 10.039 10.621 1.00 81.44 79 ILE A N 1
ATOM 633 C CA . ILE A 1 79 ? 9.979 8.651 10.205 1.00 81.44 79 ILE A CA 1
ATOM 634 C C . ILE A 1 79 ? 11.190 8.594 9.276 1.00 81.44 79 ILE A C 1
ATOM 636 O O . ILE A 1 79 ? 11.380 9.442 8.402 1.00 81.44 79 ILE A O 1
ATOM 640 N N . SER A 1 80 ? 12.001 7.554 9.429 1.00 83.38 80 SER A N 1
ATOM 641 C CA . SER A 1 80 ? 13.149 7.284 8.569 1.00 83.38 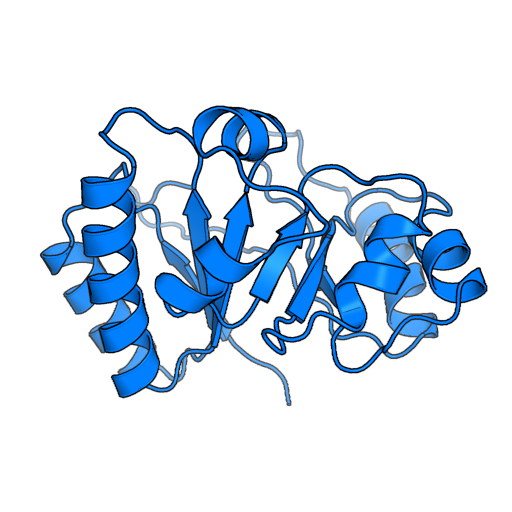80 SER A CA 1
ATOM 642 C C . SER A 1 80 ? 12.964 5.953 7.861 1.00 83.38 80 SER A C 1
ATOM 644 O O . SER A 1 80 ? 12.414 5.018 8.422 1.00 83.38 80 SER A O 1
ATOM 646 N N . TYR A 1 81 ? 13.520 5.793 6.663 1.00 79.25 81 TYR A N 1
ATOM 647 C CA . TYR A 1 81 ? 13.581 4.472 6.027 1.00 79.25 81 TYR A CA 1
ATOM 648 C C . TYR A 1 81 ? 14.380 3.438 6.837 1.00 79.25 81 TYR A C 1
ATOM 650 O O . TYR A 1 81 ? 14.264 2.238 6.601 1.00 79.25 81 TYR A O 1
ATOM 658 N N . LYS A 1 82 ? 15.223 3.907 7.765 1.00 84.31 82 LYS A N 1
ATOM 659 C CA . LYS A 1 82 ? 15.993 3.066 8.690 1.00 84.31 82 LYS A CA 1
ATOM 660 C C . LYS A 1 82 ? 15.207 2.672 9.938 1.00 84.31 82 LYS A C 1
ATOM 662 O O . LYS A 1 82 ? 15.670 1.805 10.667 1.00 84.31 82 LYS A O 1
ATOM 667 N N . ASP A 1 83 ? 14.084 3.335 10.193 1.00 89.06 83 ASP A N 1
ATOM 668 C CA . ASP A 1 83 ? 13.261 3.135 11.376 1.00 89.06 83 ASP A CA 1
ATOM 669 C C . ASP A 1 83 ? 11.783 3.166 10.978 1.00 89.06 83 ASP A C 1
ATOM 671 O O . ASP A 1 83 ? 11.161 4.222 10.845 1.00 89.06 83 ASP A O 1
ATOM 675 N N . LEU A 1 84 ? 11.243 1.969 10.759 1.00 92.19 84 LEU A N 1
ATOM 676 C CA . LEU A 1 84 ? 9.852 1.760 10.374 1.00 92.19 84 LEU A CA 1
ATOM 677 C C . LEU A 1 84 ? 8.966 1.429 11.588 1.00 92.19 84 LEU A C 1
ATOM 679 O O . LEU A 1 84 ? 7.826 0.990 11.408 1.00 92.19 84 LEU A O 1
ATOM 683 N N . SER A 1 85 ? 9.462 1.650 12.814 1.00 92.94 85 SER A N 1
ATOM 684 C CA . SER A 1 85 ? 8.757 1.354 14.069 1.00 92.94 85 SER A CA 1
ATOM 685 C C . SER A 1 85 ? 7.375 1.995 14.135 1.00 92.94 85 SER A C 1
ATOM 687 O O . SER A 1 85 ? 6.425 1.332 14.541 1.00 92.94 85 SER A O 1
ATOM 689 N N . PHE A 1 86 ? 7.222 3.222 13.627 1.00 92.38 86 PHE A N 1
ATOM 690 C CA . PHE A 1 86 ? 5.929 3.901 13.525 1.00 92.38 86 PHE A CA 1
ATOM 691 C C . PHE A 1 86 ? 4.854 3.017 12.875 1.00 92.38 86 PHE A C 1
ATOM 693 O O . PHE A 1 86 ? 3.759 2.861 13.410 1.00 92.38 86 PHE A O 1
ATOM 700 N N . PHE A 1 87 ? 5.171 2.400 11.734 1.00 94.44 87 PHE A N 1
ATOM 701 C CA . PHE A 1 87 ? 4.217 1.569 11.000 1.00 94.44 87 PHE A CA 1
ATOM 702 C C . PHE A 1 87 ? 3.889 0.286 11.759 1.00 94.44 87 PHE A C 1
ATOM 704 O O . PHE A 1 87 ? 2.760 -0.201 11.707 1.00 94.44 87 PHE A O 1
ATOM 711 N N . LYS A 1 88 ? 4.858 -0.240 12.511 1.00 95.31 88 LYS A N 1
ATOM 712 C CA . LYS A 1 88 ? 4.638 -1.392 13.379 1.00 95.31 88 LYS A CA 1
ATOM 713 C C . LYS A 1 88 ? 3.744 -1.057 14.570 1.00 95.31 88 LYS A C 1
ATOM 715 O O . LYS A 1 88 ? 2.864 -1.851 14.892 1.00 95.31 88 LYS A O 1
ATOM 720 N N . GLU A 1 89 ? 3.952 0.100 15.195 1.00 94.62 89 GLU A N 1
ATOM 721 C CA . GLU A 1 89 ? 3.156 0.600 16.324 1.00 94.62 89 GLU A CA 1
ATOM 722 C C . GLU A 1 89 ? 1.686 0.797 15.944 1.00 94.62 89 GLU A C 1
ATOM 724 O O . GLU A 1 89 ? 0.795 0.454 16.721 1.00 94.62 89 GLU A O 1
ATOM 729 N N . ILE A 1 90 ? 1.417 1.280 14.727 1.00 95.50 90 ILE A N 1
ATOM 730 C CA . ILE A 1 90 ? 0.042 1.410 14.227 1.00 95.50 90 ILE A CA 1
ATOM 731 C C . ILE A 1 90 ? -0.552 0.095 13.713 1.00 95.50 90 ILE A C 1
ATOM 733 O O . ILE A 1 90 ? -1.676 0.094 13.224 1.00 95.50 90 ILE A O 1
ATOM 737 N N . GLY A 1 91 ? 0.175 -1.022 13.779 1.00 97.00 91 GLY A N 1
ATOM 738 C CA . GLY A 1 91 ? -0.312 -2.322 13.318 1.00 97.00 91 GLY A CA 1
ATOM 739 C C . GLY A 1 91 ? -0.396 -2.463 11.795 1.00 97.00 91 GLY A C 1
ATOM 740 O O . GLY A 1 91 ? -1.238 -3.203 11.305 1.00 97.00 91 GLY A O 1
ATOM 741 N N . ALA A 1 92 ? 0.440 -1.775 11.019 1.00 97.62 92 ALA A N 1
ATOM 742 C CA . ALA A 1 92 ? 0.533 -2.047 9.586 1.00 97.62 92 ALA A CA 1
ATOM 743 C C . ALA A 1 92 ? 1.261 -3.380 9.322 1.00 97.62 92 ALA A C 1
ATOM 745 O O . ALA A 1 92 ? 2.181 -3.761 10.050 1.00 97.62 92 ALA A O 1
ATOM 746 N N . ASP A 1 93 ? 0.894 -4.062 8.237 1.00 98.38 93 ASP A N 1
ATOM 747 C CA . ASP A 1 93 ? 1.615 -5.237 7.725 1.00 98.38 93 ASP A CA 1
ATOM 748 C C . ASP A 1 93 ? 2.691 -4.850 6.707 1.00 98.38 93 ASP A C 1
ATOM 750 O O . ASP A 1 93 ? 3.643 -5.598 6.461 1.00 98.38 93 ASP A O 1
ATOM 754 N N . GLY A 1 94 ? 2.553 -3.670 6.109 1.00 97.31 94 GLY A N 1
ATOM 755 C CA . GLY A 1 94 ? 3.516 -3.131 5.173 1.00 97.31 94 GLY A CA 1
ATOM 756 C C . GLY A 1 94 ? 3.306 -1.664 4.864 1.00 97.31 94 GLY A C 1
ATOM 757 O O . GLY A 1 94 ? 2.298 -1.058 5.228 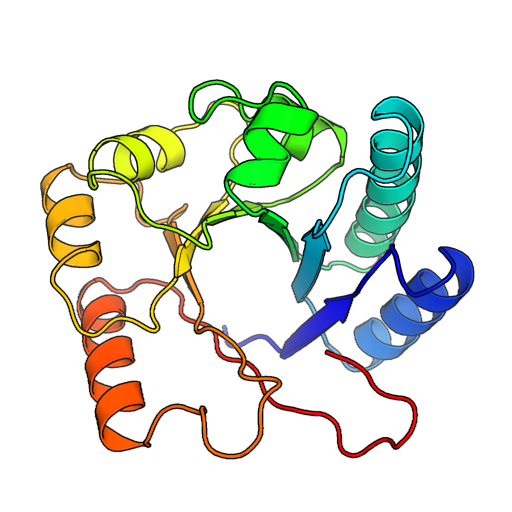1.00 97.31 94 GLY A O 1
ATOM 758 N N . ILE A 1 95 ? 4.281 -1.121 4.151 1.00 95.44 95 ILE A N 1
ATOM 759 C CA . ILE A 1 95 ? 4.290 0.252 3.675 1.00 95.44 95 ILE A CA 1
ATOM 760 C C . ILE A 1 95 ? 4.395 0.277 2.164 1.00 95.44 95 ILE A C 1
ATOM 762 O O . ILE A 1 95 ? 5.133 -0.516 1.574 1.00 95.44 95 ILE A O 1
ATOM 766 N N . ARG A 1 96 ? 3.685 1.209 1.539 1.00 95.31 96 ARG A N 1
ATOM 767 C CA . ARG A 1 96 ? 3.860 1.525 0.130 1.00 95.31 96 ARG A CA 1
ATOM 768 C C . ARG A 1 96 ? 4.691 2.790 -0.018 1.00 95.31 96 ARG A C 1
ATOM 770 O O . ARG A 1 96 ? 4.404 3.816 0.592 1.00 95.3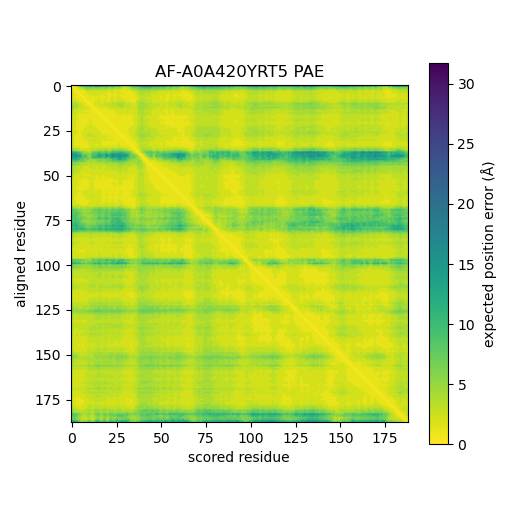1 96 ARG A O 1
ATOM 777 N N . LEU A 1 97 ? 5.729 2.684 -0.841 1.00 90.56 97 LEU A N 1
ATOM 778 C CA . LEU A 1 97 ? 6.618 3.779 -1.197 1.00 90.56 97 LEU A CA 1
ATOM 779 C C . LEU A 1 97 ? 6.113 4.402 -2.498 1.00 90.56 97 LEU A C 1
ATOM 781 O O . LEU A 1 97 ? 6.303 3.841 -3.582 1.00 90.56 97 LEU A O 1
ATOM 785 N N . ASP A 1 98 ? 5.438 5.547 -2.388 1.00 80.06 98 ASP A N 1
ATOM 786 C CA . ASP A 1 98 ? 4.882 6.232 -3.559 1.00 80.06 98 ASP A CA 1
ATOM 787 C C . ASP A 1 98 ? 5.979 6.758 -4.503 1.00 80.06 98 ASP A C 1
ATOM 789 O O . ASP A 1 98 ? 5.873 6.652 -5.731 1.00 80.06 98 ASP A O 1
ATOM 793 N N . ALA A 1 99 ? 7.082 7.234 -3.916 1.00 81.62 99 ALA A N 1
ATOM 794 C CA . ALA A 1 99 ? 8.304 7.609 -4.615 1.00 81.62 99 ALA A CA 1
ATOM 795 C C . ALA A 1 99 ? 9.429 6.600 -4.339 1.00 81.62 99 ALA A C 1
ATOM 797 O O . ALA A 1 99 ? 9.599 6.135 -3.212 1.00 81.62 99 ALA A O 1
ATOM 798 N N . GLY A 1 100 ? 10.205 6.288 -5.379 1.00 81.25 100 GLY A N 1
ATOM 799 C CA . GLY A 1 100 ? 11.389 5.436 -5.262 1.00 81.25 100 GLY A CA 1
ATOM 800 C C . GLY A 1 100 ? 12.591 6.160 -4.649 1.00 81.25 100 GLY A C 1
ATOM 801 O O . GLY A 1 100 ? 12.669 7.390 -4.671 1.00 81.25 100 GLY A O 1
ATOM 802 N N . PHE A 1 101 ? 13.539 5.372 -4.149 1.00 85.94 101 PHE A N 1
ATOM 803 C CA . PHE A 1 101 ? 14.854 5.794 -3.670 1.00 85.94 101 PHE A CA 1
ATOM 804 C C . PHE A 1 101 ? 15.928 5.358 -4.687 1.00 85.94 101 PHE A C 1
ATOM 806 O O . PHE A 1 101 ? 15.711 5.453 -5.898 1.00 85.94 101 PHE A O 1
ATOM 813 N N . SER A 1 102 ? 17.111 4.923 -4.232 1.00 91.56 102 SER A N 1
ATOM 814 C CA . SER A 1 102 ? 18.206 4.507 -5.121 1.00 91.56 102 SER A CA 1
ATOM 815 C C . SER A 1 102 ? 18.141 3.034 -5.545 1.00 91.56 102 SER A C 1
ATOM 817 O O . SER A 1 102 ? 18.940 2.592 -6.369 1.00 91.56 102 SER A O 1
ATOM 819 N N . GLY A 1 103 ? 17.215 2.256 -4.985 1.00 94.19 103 GLY A N 1
ATOM 820 C CA . GLY A 1 103 ? 17.142 0.803 -5.098 1.00 94.19 103 GLY A CA 1
ATOM 821 C C . GLY A 1 103 ? 17.829 0.078 -3.937 1.00 94.19 103 GLY A C 1
ATOM 822 O O . GLY A 1 103 ? 17.384 -1.000 -3.530 1.00 94.19 103 GLY A O 1
ATOM 823 N N . LEU A 1 104 ? 18.895 0.664 -3.374 1.00 95.19 104 LEU A N 1
ATOM 824 C CA . LEU A 1 104 ? 19.585 0.112 -2.208 1.00 95.19 104 LEU A CA 1
ATOM 825 C C . LEU A 1 104 ? 18.731 0.244 -0.944 1.00 95.19 104 LEU A C 1
ATOM 827 O O . LEU A 1 104 ? 18.623 -0.721 -0.187 1.00 95.19 104 LEU A O 1
ATOM 831 N N . GLU A 1 105 ? 18.127 1.413 -0.710 1.00 93.38 105 GLU A N 1
ATOM 832 C CA . GLU A 1 105 ? 17.296 1.644 0.472 1.00 93.38 105 GLU A CA 1
ATOM 833 C C . GLU A 1 105 ? 16.113 0.681 0.499 1.00 93.38 105 GLU A C 1
ATOM 835 O O . GLU A 1 105 ? 15.892 0.029 1.515 1.00 93.38 105 GLU A O 1
ATOM 840 N N . GLU A 1 106 ? 15.404 0.517 -0.618 1.00 95.00 106 GLU A N 1
ATOM 841 C CA . GLU A 1 106 ? 14.276 -0.406 -0.711 1.00 95.00 106 GLU A CA 1
ATOM 842 C C . GLU A 1 106 ? 14.718 -1.849 -0.471 1.00 95.00 106 GLU A C 1
ATOM 844 O O . GLU A 1 106 ? 14.036 -2.589 0.237 1.00 95.00 106 GLU A O 1
ATOM 849 N N . SER A 1 107 ? 15.882 -2.252 -0.998 1.00 96.69 107 SER A N 1
ATOM 850 C CA . SER A 1 107 ? 16.431 -3.582 -0.722 1.00 96.69 107 SER A CA 1
ATOM 851 C C . SER A 1 107 ? 16.697 -3.784 0.771 1.00 96.69 107 SER A C 1
ATOM 853 O O . SER A 1 107 ? 16.240 -4.774 1.346 1.00 96.69 107 SER A O 1
ATOM 855 N N . ILE A 1 108 ? 17.354 -2.827 1.433 1.00 95.38 108 ILE A N 1
ATOM 856 C CA . ILE A 1 108 ? 17.625 -2.881 2.878 1.00 95.38 108 ILE A CA 1
ATOM 857 C C . ILE A 1 108 ? 16.320 -2.921 3.680 1.00 95.38 108 ILE A C 1
ATOM 859 O O . ILE A 1 108 ? 16.189 -3.747 4.584 1.00 95.38 108 ILE A O 1
ATOM 863 N N . MET A 1 109 ? 15.336 -2.089 3.327 1.00 95.25 109 MET A N 1
ATOM 864 C CA . MET A 1 109 ? 14.040 -2.048 4.006 1.00 95.25 109 MET A CA 1
ATOM 865 C C . MET A 1 109 ? 13.336 -3.410 3.999 1.00 95.25 109 MET A C 1
ATOM 867 O O . MET A 1 109 ? 12.626 -3.718 4.946 1.00 95.25 109 MET A O 1
ATOM 871 N N . THR A 1 110 ? 13.531 -4.272 2.993 1.00 97.31 110 THR A N 1
ATOM 872 C CA . THR A 1 110 ? 12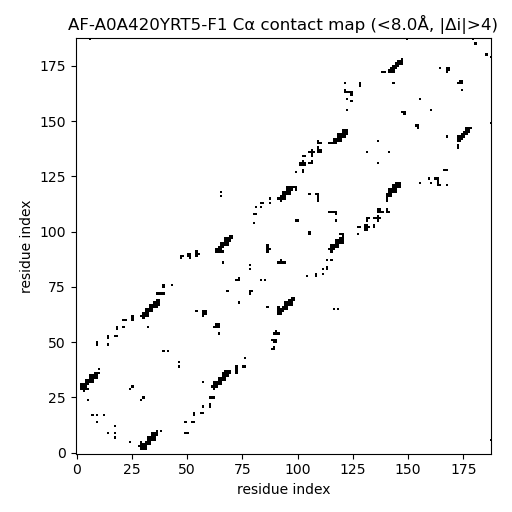.901 -5.613 2.982 1.00 97.31 110 THR A CA 1
ATOM 873 C C . THR A 1 110 ? 13.404 -6.554 4.089 1.00 97.31 110 THR A C 1
ATOM 875 O O . THR A 1 110 ? 12.805 -7.608 4.321 1.00 97.31 110 THR A O 1
ATOM 878 N N . TYR A 1 111 ? 14.476 -6.175 4.789 1.00 96.88 111 TYR A N 1
ATOM 879 C CA . TYR A 1 111 ? 15.030 -6.869 5.954 1.00 96.88 111 TYR A CA 1
ATOM 880 C C . TYR A 1 111 ? 14.774 -6.118 7.273 1.00 96.88 111 TYR A C 1
ATOM 882 O O . TYR A 1 111 ? 15.448 -6.393 8.266 1.00 96.88 111 TYR A O 1
ATOM 890 N N . ASN A 1 112 ? 13.828 -5.172 7.296 1.00 96.19 112 ASN A N 1
ATOM 891 C CA . ASN A 1 112 ? 13.486 -4.415 8.501 1.00 96.19 112 ASN A CA 1
ATOM 892 C C . ASN A 1 112 ? 13.118 -5.341 9.687 1.00 96.19 112 ASN A C 1
ATOM 894 O O . ASN A 1 112 ? 12.457 -6.370 9.484 1.00 96.19 112 ASN A O 1
ATOM 898 N N . PRO A 1 113 ? 13.532 -4.998 10.923 1.00 96.00 113 PRO A N 1
ATOM 899 C CA . PRO A 1 113 ? 13.273 -5.818 12.108 1.00 96.00 113 PRO A CA 1
ATOM 900 C C . PRO A 1 113 ? 11.785 -5.888 12.484 1.00 96.00 113 PRO A C 1
ATOM 902 O O . PRO A 1 113 ? 11.361 -6.848 13.128 1.00 96.00 113 PRO A O 1
ATOM 905 N N . GLU A 1 114 ? 10.972 -4.931 12.038 1.00 96.12 114 GLU A N 1
ATOM 906 C CA . GLU A 1 114 ? 9.521 -4.895 12.240 1.00 96.12 114 GLU A CA 1
ATOM 907 C C . GLU A 1 114 ? 8.766 -5.948 11.408 1.00 96.12 114 GLU A C 1
ATOM 909 O O . GLU A 1 114 ? 7.571 -6.181 11.630 1.00 96.12 114 GLU A O 1
ATOM 914 N N . ASN A 1 115 ? 9.466 -6.621 10.484 1.00 96.44 115 ASN A N 1
ATOM 915 C CA . ASN A 1 115 ? 8.941 -7.639 9.577 1.00 96.44 115 ASN A CA 1
ATOM 916 C C . ASN A 1 115 ? 7.853 -7.102 8.623 1.00 96.44 115 ASN A C 1
ATOM 918 O O . ASN A 1 115 ? 6.983 -7.861 8.181 1.00 96.44 115 ASN A O 1
ATOM 922 N N . LEU A 1 116 ? 7.913 -5.815 8.281 1.00 97.75 116 LEU A N 1
ATOM 923 C CA . LEU A 1 116 ? 6.988 -5.139 7.374 1.00 97.75 116 LEU A CA 1
ATOM 924 C C . LEU A 1 116 ? 7.250 -5.512 5.913 1.00 97.75 116 LEU A C 1
ATOM 926 O O . LEU A 1 116 ? 8.389 -5.744 5.500 1.00 97.75 116 LEU A O 1
ATOM 930 N N . ILE A 1 117 ? 6.181 -5.558 5.125 1.00 98.25 117 ILE A N 1
ATOM 931 C CA . ILE A 1 117 ? 6.239 -5.657 3.667 1.00 98.25 117 ILE A CA 1
ATOM 932 C C . ILE A 1 117 ? 6.569 -4.282 3.082 1.00 98.25 117 ILE A C 1
ATOM 934 O O . ILE A 1 117 ? 6.013 -3.272 3.500 1.00 98.25 117 ILE A O 1
ATOM 938 N N . ILE A 1 118 ? 7.437 -4.257 2.079 1.00 97.25 118 ILE A N 1
ATOM 939 C CA . ILE A 1 118 ? 7.758 -3.073 1.289 1.00 97.25 118 ILE A CA 1
ATOM 940 C C . ILE A 1 118 ? 7.050 -3.199 -0.053 1.00 97.25 118 ILE A C 1
ATOM 942 O O . ILE A 1 118 ? 7.283 -4.143 -0.810 1.00 97.25 118 ILE A O 1
ATOM 946 N N . GLU A 1 119 ? 6.157 -2.267 -0.349 1.00 97.75 119 GLU A N 1
ATOM 947 C CA . GLU A 1 119 ? 5.411 -2.223 -1.597 1.00 97.75 119 GLU A CA 1
ATOM 948 C C . GLU A 1 119 ? 5.895 -1.073 -2.479 1.00 97.75 119 GLU A C 1
ATOM 950 O O . GLU A 1 119 ? 5.915 0.086 -2.074 1.00 97.75 119 GLU A O 1
ATOM 955 N N . ILE A 1 120 ? 6.294 -1.405 -3.704 1.00 96.31 120 ILE A N 1
ATOM 956 C CA . ILE A 1 120 ? 6.887 -0.462 -4.651 1.00 96.31 120 ILE A CA 1
ATOM 957 C C . ILE A 1 120 ? 5.844 -0.006 -5.664 1.00 96.31 120 ILE A C 1
ATOM 959 O O . ILE A 1 120 ? 5.078 -0.816 -6.200 1.00 96.31 120 ILE A O 1
ATOM 963 N N . ASN A 1 121 ? 5.869 1.285 -5.989 1.00 95.00 121 ASN A N 1
ATOM 964 C CA . ASN A 1 121 ? 5.125 1.816 -7.119 1.00 95.00 121 ASN A CA 1
ATOM 965 C C . ASN A 1 121 ? 5.590 1.162 -8.433 1.00 95.00 121 ASN A C 1
ATOM 967 O O . ASN A 1 121 ? 6.712 1.369 -8.900 1.00 95.00 121 ASN A O 1
ATOM 971 N N . MET A 1 122 ? 4.704 0.381 -9.050 1.00 95.38 122 MET A N 1
ATOM 972 C CA . MET A 1 122 ? 5.005 -0.342 -10.288 1.00 95.38 122 MET A CA 1
ATOM 973 C C . MET A 1 122 ? 4.487 0.350 -11.553 1.00 95.38 122 MET A C 1
ATOM 975 O O . MET A 1 122 ? 4.563 -0.226 -12.634 1.00 95.38 122 MET A O 1
ATOM 979 N N . SER A 1 123 ? 3.967 1.573 -11.452 1.00 94.88 123 SER A N 1
ATOM 980 C CA . SER A 1 123 ? 3.406 2.303 -12.595 1.00 94.88 123 SER A CA 1
ATOM 981 C C . SER A 1 123 ? 4.443 3.018 -13.459 1.00 94.88 123 SER A C 1
ATOM 983 O O . SER A 1 123 ? 4.069 3.688 -14.417 1.00 94.88 123 SER A O 1
ATOM 985 N N . ASN A 1 124 ? 5.736 2.850 -13.178 1.00 91.81 124 ASN A N 1
ATOM 986 C CA . ASN A 1 124 ? 6.820 3.407 -13.982 1.00 91.81 124 ASN A CA 1
ATOM 987 C C . ASN A 1 124 ? 7.502 2.308 -14.807 1.00 91.81 124 ASN A C 1
ATOM 989 O O . ASN A 1 124 ? 8.025 1.337 -14.259 1.00 91.81 124 ASN A O 1
ATOM 993 N N . ASN A 1 125 ? 7.560 2.480 -16.131 1.00 93.38 125 ASN A N 1
ATOM 994 C CA . ASN A 1 125 ? 8.202 1.524 -17.040 1.00 93.38 125 ASN A CA 1
ATOM 995 C C 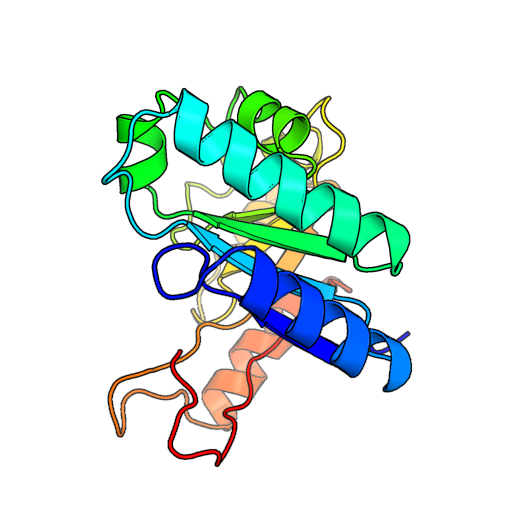. ASN A 1 125 ? 9.723 1.748 -17.131 1.00 93.38 125 ASN A C 1
ATOM 997 O O . ASN A 1 125 ? 10.275 1.991 -18.204 1.00 93.38 125 ASN A O 1
ATOM 1001 N N . VAL A 1 126 ? 10.398 1.703 -15.985 1.00 93.56 126 VAL A N 1
ATOM 1002 C CA . VAL A 1 126 ? 11.839 1.965 -15.841 1.00 93.56 126 VAL A CA 1
ATOM 1003 C C . VAL A 1 126 ? 12.530 0.817 -15.098 1.00 93.56 126 VAL A C 1
ATOM 1005 O O . VAL A 1 126 ? 11.902 -0.171 -14.717 1.00 93.56 126 VAL A O 1
ATOM 1008 N N . HIS A 1 127 ? 13.845 0.923 -14.912 1.00 93.62 127 HIS A N 1
ATOM 1009 C CA . HIS A 1 127 ? 14.677 -0.126 -14.316 1.00 93.62 127 HIS A CA 1
ATOM 1010 C C . HIS A 1 127 ? 14.686 -0.150 -12.779 1.00 93.62 127 HIS A C 1
ATOM 1012 O O . HIS A 1 127 ? 15.448 -0.917 -12.211 1.00 93.62 127 HIS A O 1
ATOM 1018 N N . THR A 1 128 ? 13.828 0.614 -12.091 1.00 93.81 128 THR A N 1
ATOM 1019 C CA . THR A 1 128 ? 13.807 0.691 -10.614 1.00 93.81 128 THR A CA 1
ATOM 1020 C C . THR A 1 128 ? 13.782 -0.683 -9.949 1.00 93.81 128 THR A C 1
ATOM 1022 O O . THR A 1 128 ? 14.620 -0.964 -9.099 1.00 93.81 128 THR A O 1
ATOM 1025 N N . ILE A 1 129 ? 12.873 -1.573 -10.366 1.00 96.69 129 ILE A N 1
ATOM 1026 C CA . ILE A 1 129 ? 12.807 -2.917 -9.779 1.00 96.69 129 ILE A CA 1
ATOM 1027 C C . ILE A 1 129 ? 14.047 -3.757 -10.100 1.00 96.69 129 ILE A C 1
ATOM 1029 O O . ILE A 1 129 ? 14.467 -4.549 -9.268 1.00 96.69 129 ILE A O 1
ATOM 1033 N N . ASP A 1 130 ? 14.665 -3.561 -11.265 1.00 97.31 130 ASP A N 1
ATOM 1034 C CA . ASP A 1 130 ? 15.889 -4.272 -11.644 1.00 97.31 130 ASP A CA 1
ATOM 1035 C C . ASP A 1 130 ? 17.044 -3.850 -10.724 1.00 97.31 130 ASP A C 1
ATOM 1037 O O . ASP A 1 130 ? 17.705 -4.707 -10.144 1.00 97.31 130 ASP A O 1
ATOM 1041 N N . THR A 1 131 ? 17.191 -2.542 -10.488 1.00 97.69 131 THR A N 1
ATOM 1042 C CA . THR A 1 131 ? 18.172 -1.985 -9.549 1.00 97.69 131 THR A CA 1
ATOM 1043 C C . THR A 1 131 ? 17.963 -2.507 -8.128 1.00 97.69 131 THR A C 1
ATOM 1045 O O . THR A 1 131 ? 18.923 -2.918 -7.481 1.00 97.69 131 THR A O 1
ATOM 1048 N N . ILE A 1 132 ? 16.717 -2.546 -7.636 1.00 97.81 132 ILE A N 1
ATOM 1049 C CA . ILE A 1 132 ? 16.408 -3.127 -6.319 1.00 97.81 132 ILE A CA 1
ATOM 1050 C C . ILE A 1 132 ? 16.866 -4.588 -6.280 1.00 97.81 132 ILE A C 1
ATOM 1052 O O . ILE A 1 132 ? 17.537 -5.000 -5.338 1.00 97.81 132 ILE A O 1
ATOM 1056 N N . MET A 1 133 ? 16.542 -5.367 -7.317 1.00 98.19 133 MET A N 1
ATOM 1057 C CA . MET A 1 133 ? 16.879 -6.788 -7.408 1.00 98.19 133 MET A CA 1
ATOM 1058 C C . MET A 1 133 ? 18.389 -7.062 -7.454 1.00 98.19 133 MET A C 1
ATOM 1060 O O . MET A 1 133 ? 18.823 -8.064 -6.876 1.00 98.19 133 MET A O 1
ATOM 1064 N N . ASP A 1 134 ? 19.188 -6.180 -8.061 1.00 98.12 134 ASP A N 1
ATOM 1065 C CA . ASP A 1 134 ? 20.656 -6.271 -8.070 1.00 98.12 134 ASP A CA 1
ATOM 1066 C C . ASP A 1 134 ? 21.24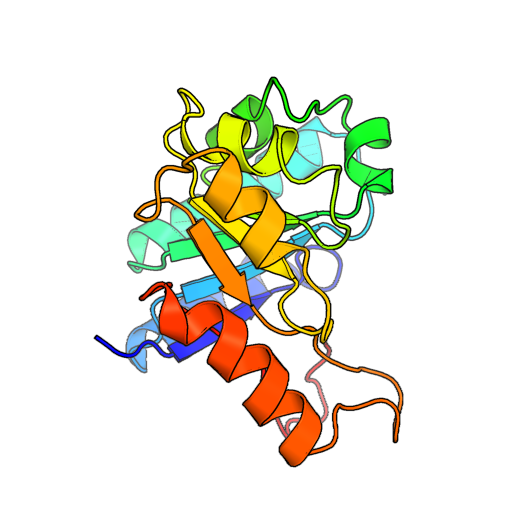7 -6.205 -6.648 1.00 98.12 134 ASP A C 1
ATOM 1068 O O . ASP A 1 134 ? 22.219 -6.901 -6.340 1.00 98.12 134 ASP A O 1
ATOM 1072 N N . TYR A 1 135 ? 20.595 -5.470 -5.738 1.00 98.12 135 TYR A N 1
ATOM 1073 C CA . TYR A 1 135 ? 20.935 -5.412 -4.312 1.00 98.12 135 TYR A CA 1
ATOM 1074 C C . TYR A 1 135 ? 20.374 -6.574 -3.473 1.00 98.12 135 TYR A C 1
ATOM 1076 O O . TYR A 1 135 ? 20.506 -6.555 -2.249 1.00 98.12 135 TYR A O 1
ATOM 1084 N N . ARG A 1 136 ? 19.790 -7.607 -4.098 1.00 97.81 136 ARG A N 1
ATOM 1085 C CA . ARG A 1 136 ? 19.337 -8.864 -3.459 1.00 97.81 136 ARG A CA 1
ATOM 1086 C C . ARG A 1 136 ? 18.353 -8.662 -2.285 1.00 97.81 136 ARG A C 1
ATOM 1088 O O . ARG A 1 136 ? 18.632 -9.089 -1.157 1.00 97.81 136 ARG A O 1
ATOM 1095 N N . PRO A 1 137 ? 17.168 -8.090 -2.549 1.00 98.06 137 PRO A N 1
ATOM 1096 C CA . PRO A 1 137 ? 16.155 -7.853 -1.532 1.00 98.06 137 PRO A CA 1
ATOM 1097 C C . PRO A 1 137 ? 15.567 -9.179 -1.042 1.00 98.06 137 PRO A C 1
ATOM 1099 O O . PRO A 1 137 ? 15.591 -10.203 -1.741 1.00 98.06 137 PRO A O 1
ATOM 1102 N N . ASN A 1 138 ? 14.923 -9.151 0.119 1.00 97.94 138 ASN A N 1
ATOM 1103 C CA . ASN A 1 138 ? 14.022 -10.217 0.517 1.00 97.94 138 ASN A CA 1
ATOM 1104 C C . ASN A 1 138 ? 12.733 -10.146 -0.317 1.00 97.94 138 ASN A C 1
ATOM 1106 O O . ASN A 1 138 ? 11.774 -9.457 0.028 1.00 97.94 138 ASN A O 1
ATOM 1110 N N . LYS A 1 139 ? 12.683 -10.918 -1.407 1.00 97.19 139 LYS A N 1
ATOM 1111 C CA . LYS A 1 139 ? 11.524 -10.981 -2.317 1.00 97.19 139 LYS A CA 1
ATOM 1112 C C . LYS A 1 139 ? 10.198 -11.335 -1.634 1.00 97.19 139 LYS A C 1
ATOM 1114 O O . LYS A 1 139 ? 9.144 -10.980 -2.147 1.00 97.19 139 LYS A O 1
ATOM 1119 N N . TYR A 1 140 ? 10.220 -12.035 -0.497 1.00 96.50 140 TYR A N 1
ATOM 1120 C CA . TYR A 1 140 ? 8.994 -12.386 0.232 1.00 96.50 140 TYR A CA 1
ATOM 1121 C C . TYR A 1 140 ? 8.386 -11.200 0.989 1.00 96.50 140 TYR A C 1
ATOM 1123 O O . TYR A 1 140 ? 7.223 -11.263 1.388 1.00 96.50 140 TYR A O 1
ATOM 1131 N N . LYS A 1 141 ? 9.163 -10.127 1.155 1.00 97.81 141 LYS A N 1
ATOM 1132 C CA . LYS A 1 141 ? 8.771 -8.851 1.755 1.00 97.81 141 LYS A CA 1
ATOM 1133 C C . LYS A 1 141 ? 8.706 -7.723 0.731 1.00 97.81 141 LYS A C 1
ATOM 1135 O O . LYS A 1 141 ? 8.672 -6.568 1.127 1.00 97.81 141 LYS A O 1
ATOM 1140 N N . LEU A 1 142 ? 8.672 -8.046 -0.564 1.00 98.06 142 LEU A N 1
ATOM 1141 C CA . LEU A 1 142 ? 8.644 -7.063 -1.642 1.00 98.06 142 LEU A CA 1
ATOM 1142 C C . LEU A 1 142 ? 7.416 -7.266 -2.533 1.00 98.06 142 LEU A C 1
ATOM 1144 O O . LEU A 1 142 ? 7.295 -8.283 -3.222 1.00 98.06 142 LEU A O 1
ATOM 1148 N N . TYR A 1 143 ? 6.498 -6.304 -2.512 1.00 97.94 143 TYR A N 1
ATOM 1149 C CA . TYR A 1 143 ? 5.310 -6.265 -3.367 1.00 97.94 143 TYR A CA 1
ATOM 1150 C C . TYR A 1 143 ? 5.445 -5.154 -4.418 1.00 97.94 143 TYR A C 1
ATOM 1152 O O . TYR A 1 143 ? 6.255 -4.238 -4.283 1.00 97.94 143 TYR A O 1
ATOM 1160 N N . GLY A 1 144 ? 4.641 -5.231 -5.475 1.00 97.31 144 GLY A N 1
ATOM 1161 C CA . GLY A 1 144 ? 4.424 -4.137 -6.419 1.00 97.31 144 GLY A CA 1
ATOM 1162 C C . GLY A 1 144 ? 2.950 -3.748 -6.460 1.00 97.31 144 GLY A C 1
ATOM 1163 O O . GLY A 1 144 ? 2.084 -4.622 -6.481 1.00 97.31 144 GLY A O 1
ATOM 1164 N N . CYS A 1 145 ? 2.644 -2.457 -6.505 1.00 97.38 145 CYS A N 1
ATOM 1165 C CA . CYS A 1 145 ? 1.271 -1.982 -6.666 1.00 97.38 145 CYS A CA 1
ATOM 1166 C C . CYS A 1 145 ? 1.216 -0.761 -7.580 1.00 97.38 145 CYS A C 1
ATOM 1168 O O . CYS A 1 145 ? 2.024 0.165 -7.456 1.00 97.38 145 CYS A O 1
ATOM 1170 N N . HIS A 1 146 ? 0.310 -0.792 -8.559 1.00 97.25 146 HIS A N 1
ATOM 1171 C CA . HIS A 1 146 ? 0.120 0.326 -9.483 1.00 97.25 146 HIS A CA 1
ATOM 1172 C C . HIS A 1 146 ? -0.484 1.529 -8.761 1.00 97.25 146 HIS A C 1
ATOM 1174 O O . HIS A 1 146 ? -1.239 1.365 -7.812 1.00 97.25 146 HIS A O 1
ATOM 1180 N N . ASN A 1 147 ? -0.194 2.732 -9.242 1.00 94.75 147 ASN A N 1
ATOM 1181 C CA . ASN A 1 147 ? -0.953 3.932 -8.920 1.00 94.75 147 ASN A CA 1
ATOM 1182 C C . ASN A 1 147 ? -2.416 3.805 -9.368 1.00 94.75 147 ASN A C 1
ATOM 1184 O O . ASN A 1 147 ? -2.754 3.074 -10.305 1.00 94.75 147 ASN A O 1
ATOM 1188 N N . PHE A 1 148 ? -3.270 4.590 -8.719 1.00 93.75 148 PHE A N 1
ATOM 1189 C CA . PHE A 1 148 ? -4.577 4.982 -9.235 1.00 93.75 148 PHE A CA 1
ATOM 1190 C C . PHE A 1 148 ? -4.521 6.433 -9.733 1.00 93.75 148 PHE A C 1
ATOM 1192 O O . PHE A 1 148 ? -3.581 7.173 -9.442 1.00 93.75 148 PHE A O 1
ATOM 1199 N N . TYR A 1 149 ? -5.508 6.825 -10.538 1.00 93.94 149 TYR A N 1
ATOM 1200 C CA . TYR A 1 149 ? -5.464 8.060 -11.321 1.00 93.94 149 TYR A CA 1
ATOM 1201 C C . TYR A 1 149 ? -6.780 8.833 -11.166 1.00 93.94 149 TYR A C 1
ATOM 1203 O O . TYR A 1 149 ? -7.708 8.603 -11.942 1.00 93.94 149 TYR A O 1
ATOM 1211 N N . PRO A 1 150 ? -6.877 9.747 -10.179 1.00 89.88 150 PRO A N 1
ATOM 1212 C CA . PRO A 1 150 ? -8.109 10.497 -9.911 1.00 89.88 150 PRO A CA 1
ATOM 1213 C C . PRO A 1 150 ? -8.490 11.464 -11.039 1.00 89.88 150 PRO A C 1
ATOM 1215 O O . PRO A 1 150 ? -9.660 11.780 -11.244 1.00 89.88 150 PRO A O 1
ATOM 1218 N N . HIS A 1 151 ? -7.496 11.965 -11.781 1.00 91.50 151 HIS A N 1
ATOM 1219 C CA . HIS A 1 151 ? -7.745 12.869 -12.896 1.00 91.50 151 HIS A CA 1
ATOM 1220 C C . HIS A 1 151 ? -8.208 12.087 -14.129 1.00 91.50 151 HIS A C 1
ATOM 1222 O O . HIS A 1 151 ? -7.565 11.131 -14.563 1.00 91.50 151 HIS A O 1
ATOM 1228 N N . CYS A 1 152 ? -9.303 12.527 -14.749 1.00 90.31 152 CYS A N 1
ATOM 1229 C CA . CYS A 1 152 ? -9.777 11.914 -15.986 1.00 90.31 152 CYS A CA 1
ATOM 1230 C C . CYS A 1 152 ? -8.676 11.944 -17.059 1.00 90.31 152 CYS A C 1
ATOM 1232 O O . CYS A 1 152 ? -7.959 12.939 -17.200 1.00 90.31 152 CYS A O 1
ATOM 1234 N N . TYR A 1 153 ? -8.572 10.851 -17.818 1.00 93.38 153 TYR A N 1
ATOM 1235 C CA . TYR A 1 153 ? -7.618 10.672 -18.920 1.00 93.38 153 TYR A CA 1
ATOM 1236 C C . TYR A 1 153 ? -6.128 10.643 -18.533 1.00 93.38 153 TYR A C 1
ATOM 1238 O O . TYR A 1 153 ? -5.286 10.694 -19.426 1.00 93.38 153 TYR A O 1
ATOM 1246 N N . SER A 1 154 ? -5.778 10.511 -17.246 1.00 95.25 154 SER A N 1
ATOM 1247 C CA . SER A 1 154 ? -4.381 10.318 -16.813 1.00 95.25 154 SER A CA 1
ATOM 1248 C C . SER A 1 154 ? -4.016 8.865 -16.483 1.00 95.25 154 SER A C 1
ATOM 1250 O O . SER A 1 154 ? -2.867 8.583 -16.150 1.00 95.25 154 SER A O 1
ATOM 1252 N N . GLY A 1 155 ? -4.976 7.940 -16.598 1.00 95.31 155 GLY A N 1
ATOM 1253 C CA . GLY A 1 155 ? -4.756 6.510 -16.392 1.00 95.31 155 GLY A CA 1
ATOM 1254 C C . GLY A 1 155 ? -3.773 5.887 -17.386 1.00 95.31 155 GLY A C 1
ATOM 1255 O O . GLY A 1 155 ? -3.570 6.381 -18.497 1.00 95.31 155 GLY A O 1
ATOM 1256 N N . LEU A 1 156 ? -3.181 4.759 -16.992 1.00 96.06 156 LEU A N 1
ATOM 1257 C CA . LEU A 1 156 ? -2.268 4.013 -17.856 1.00 96.06 156 LEU A CA 1
ATOM 1258 C C . LEU A 1 156 ? -3.009 3.385 -19.036 1.00 96.06 156 LEU A C 1
ATOM 1260 O O . LEU A 1 156 ? -4.054 2.753 -18.871 1.00 96.06 156 LEU A O 1
ATOM 1264 N N . ASN A 1 157 ? -2.415 3.477 -20.225 1.00 96.00 157 ASN A N 1
ATOM 1265 C CA . ASN A 1 157 ? -2.863 2.660 -21.344 1.00 96.00 157 ASN A CA 1
ATOM 1266 C C . ASN A 1 157 ? -2.555 1.170 -21.079 1.00 96.00 157 ASN A C 1
ATOM 1268 O O . ASN A 1 157 ? -1.657 0.823 -20.305 1.00 96.00 157 ASN A O 1
ATOM 1272 N N . LEU A 1 158 ? -3.312 0.281 -21.729 1.00 96.81 158 LEU A N 1
ATOM 1273 C CA . LEU A 1 158 ? -3.264 -1.155 -21.444 1.00 96.81 158 LEU A CA 1
ATOM 1274 C C . LEU A 1 158 ? -1.891 -1.784 -21.730 1.00 96.81 158 LEU A C 1
ATOM 1276 O O . LEU A 1 158 ? -1.443 -2.641 -20.968 1.00 96.81 158 LEU A O 1
ATOM 1280 N N . ASP A 1 159 ? -1.227 -1.379 -22.809 1.00 98.06 159 ASP A N 1
ATOM 1281 C CA . ASP A 1 159 ? 0.063 -1.957 -23.196 1.00 98.06 159 ASP A CA 1
ATOM 1282 C C . ASP A 1 159 ? 1.172 -1.522 -22.234 1.00 98.06 159 ASP A C 1
ATOM 1284 O O . ASP A 1 159 ? 1.949 -2.350 -21.763 1.00 98.06 159 ASP A O 1
ATOM 1288 N N . PHE A 1 160 ? 1.177 -0.253 -21.833 1.00 97.69 160 PHE A N 1
ATOM 1289 C CA . PHE A 1 160 ? 2.087 0.271 -20.823 1.00 97.69 160 PHE A CA 1
ATOM 1290 C C . PHE A 1 160 ? 1.863 -0.401 -19.462 1.00 97.69 160 PHE A C 1
ATOM 1292 O O . PHE A 1 160 ? 2.824 -0.840 -18.833 1.00 97.69 160 PHE A O 1
ATOM 1299 N N . TYR A 1 161 ? 0.605 -0.574 -19.037 1.00 97.88 161 TYR A N 1
ATOM 1300 C CA . TYR A 1 161 ? 0.263 -1.336 -17.830 1.00 97.88 161 TYR A CA 1
ATOM 1301 C C . TYR A 1 161 ? 0.821 -2.769 -17.875 1.00 97.88 161 TYR A C 1
ATOM 1303 O O . TYR A 1 161 ? 1.401 -3.243 -16.891 1.00 97.88 161 TYR A O 1
ATOM 1311 N N . LYS A 1 162 ? 0.675 -3.465 -19.012 1.00 98.00 162 LYS A N 1
ATOM 1312 C CA . LYS A 1 162 ? 1.186 -4.833 -19.195 1.00 98.00 162 LYS A CA 1
ATOM 1313 C C . LYS A 1 162 ? 2.709 -4.885 -19.126 1.00 98.00 162 LYS A C 1
ATOM 1315 O O . LYS A 1 162 ? 3.236 -5.761 -18.440 1.00 98.00 162 LYS A O 1
ATOM 1320 N N . GLU A 1 163 ? 3.409 -3.956 -19.774 1.00 97.88 163 GLU A N 1
ATOM 1321 C CA . GLU A 1 163 ? 4.875 -3.901 -19.746 1.00 97.88 163 GLU A CA 1
ATOM 1322 C C . GLU A 1 163 ? 5.412 -3.612 -18.338 1.00 97.88 163 GLU A C 1
ATOM 1324 O O . GLU A 1 163 ? 6.275 -4.342 -17.844 1.00 97.88 163 GLU A O 1
ATOM 1329 N N . CYS A 1 164 ? 4.831 -2.635 -17.635 1.00 97.69 164 CYS A N 1
ATOM 1330 C CA . CYS A 1 164 ? 5.124 -2.375 -16.224 1.00 97.69 164 CYS A CA 1
ATOM 1331 C C . CYS A 1 164 ? 4.921 -3.629 -15.358 1.00 97.69 164 CYS A C 1
ATOM 1333 O O . CYS A 1 164 ? 5.800 -4.035 -14.597 1.00 97.69 164 CYS A O 1
ATOM 1335 N N . THR A 1 165 ? 3.782 -4.304 -15.523 1.00 97.50 165 THR A N 1
ATOM 1336 C CA . THR A 1 165 ? 3.439 -5.509 -14.754 1.00 97.50 165 THR A CA 1
ATOM 1337 C C . THR A 1 165 ? 4.392 -6.671 -15.038 1.00 97.50 165 THR A C 1
ATOM 1339 O O . THR A 1 165 ? 4.816 -7.378 -14.121 1.00 97.50 165 THR A O 1
ATOM 1342 N N . LYS A 1 166 ? 4.803 -6.846 -16.297 1.00 97.62 166 LYS A N 1
ATOM 1343 C CA . LYS A 1 166 ? 5.750 -7.886 -16.717 1.00 97.62 166 LYS A CA 1
ATOM 1344 C C . LYS A 1 166 ? 7.116 -7.738 -16.040 1.00 97.62 166 LYS A C 1
ATOM 1346 O O . LYS A 1 166 ? 7.716 -8.754 -15.684 1.00 97.62 166 LYS A O 1
ATOM 1351 N N . ARG A 1 167 ? 7.587 -6.506 -15.802 1.00 96.56 167 ARG A N 1
ATOM 1352 C CA . ARG A 1 167 ? 8.860 -6.244 -15.099 1.00 96.56 167 ARG A CA 1
ATOM 1353 C C . ARG A 1 167 ? 8.878 -6.755 -13.663 1.00 96.56 167 ARG A C 1
ATOM 1355 O O . ARG A 1 167 ? 9.915 -7.226 -13.220 1.00 96.56 167 ARG A O 1
ATOM 1362 N N . PHE A 1 168 ? 7.754 -6.700 -12.956 1.00 97.50 168 PHE A N 1
ATOM 1363 C CA . PHE A 1 168 ? 7.652 -7.224 -11.590 1.00 97.50 168 PHE A CA 1
ATOM 1364 C C . PHE A 1 168 ? 7.389 -8.735 -11.595 1.00 97.50 168 PHE A C 1
ATOM 1366 O O . PHE A 1 168 ? 8.028 -9.489 -10.857 1.00 97.50 168 PHE A O 1
ATOM 1373 N N . ASN A 1 169 ? 6.520 -9.202 -12.497 1.00 96.50 169 ASN A N 1
ATOM 1374 C CA . ASN A 1 169 ? 6.183 -10.621 -12.621 1.00 96.50 169 ASN A CA 1
ATOM 1375 C C . ASN A 1 169 ? 7.383 -11.500 -12.991 1.00 96.50 169 ASN A C 1
ATOM 1377 O O . ASN A 1 169 ? 7.450 -12.638 -12.531 1.00 96.50 169 ASN A O 1
ATOM 1381 N N . LYS A 1 170 ? 8.355 -10.996 -13.769 1.00 97.00 170 LYS A N 1
ATOM 1382 C CA . LYS A 1 170 ? 9.566 -11.767 -14.119 1.00 97.00 170 LYS A CA 1
ATOM 1383 C C . LYS A 1 170 ? 10.386 -12.193 -12.891 1.00 97.00 170 LYS A C 1
ATOM 1385 O O . LYS A 1 170 ? 11.102 -13.185 -12.960 1.00 97.00 170 LYS A O 1
ATOM 1390 N N . TYR A 1 171 ? 10.261 -11.474 -11.773 1.00 97.31 171 TYR A N 1
ATOM 1391 C CA . TYR A 1 171 ? 10.914 -11.799 -10.501 1.00 97.31 171 TYR A CA 1
ATOM 1392 C C . TYR A 1 171 ? 10.030 -12.623 -9.549 1.00 97.31 171 TYR A C 1
ATOM 1394 O O . TYR A 1 171 ? 10.483 -12.997 -8.465 1.00 97.31 171 TYR A O 1
ATOM 1402 N N . GLY A 1 172 ? 8.790 -12.931 -9.950 1.00 96.19 172 GLY A N 1
ATOM 1403 C CA . GLY A 1 172 ? 7.820 -13.672 -9.142 1.00 96.19 172 GLY A CA 1
ATOM 1404 C C . GLY A 1 172 ? 7.228 -12.866 -7.983 1.00 96.19 172 GLY A C 1
ATOM 1405 O O . GLY A 1 172 ? 6.802 -13.460 -6.993 1.00 96.19 172 GLY A O 1
ATOM 1406 N N . LEU A 1 173 ? 7.234 -11.532 -8.073 1.00 97.06 173 LEU A N 1
ATOM 1407 C CA . LEU A 1 173 ? 6.702 -10.655 -7.027 1.00 97.06 173 LEU A CA 1
ATOM 1408 C C . LEU A 1 173 ? 5.171 -10.641 -7.038 1.00 97.06 173 LEU A C 1
ATOM 1410 O O . LEU A 1 173 ? 4.537 -10.838 -8.076 1.00 97.06 173 LEU A O 1
ATOM 1414 N N . LYS A 1 174 ? 4.565 -10.377 -5.875 1.00 96.38 174 LYS A N 1
ATOM 1415 C CA . LYS A 1 174 ? 3.121 -10.134 -5.797 1.00 96.38 174 LYS A CA 1
ATOM 1416 C C . LYS A 1 174 ? 2.823 -8.745 -6.351 1.00 96.38 174 LYS A C 1
ATOM 1418 O O . LYS A 1 174 ? 3.417 -7.772 -5.897 1.00 96.38 174 LYS A O 1
ATOM 1423 N N . THR A 1 175 ? 1.891 -8.663 -7.295 1.00 97.25 175 THR A N 1
ATOM 1424 C CA . THR A 1 175 ? 1.470 -7.405 -7.922 1.00 97.25 175 THR A CA 1
ATOM 1425 C C . THR A 1 175 ? 0.011 -7.088 -7.611 1.00 97.25 175 THR A C 1
ATOM 1427 O O . THR A 1 175 ? -0.817 -8.003 -7.593 1.00 97.25 175 THR A O 1
ATOM 1430 N N . ALA A 1 176 ? -0.321 -5.811 -7.454 1.00 97.75 176 ALA A N 1
ATOM 1431 C CA . ALA A 1 176 ? -1.684 -5.316 -7.287 1.00 97.75 176 ALA A CA 1
ATOM 1432 C C . ALA A 1 176 ? -1.981 -4.138 -8.232 1.00 97.75 176 ALA A C 1
ATOM 1434 O O . ALA A 1 176 ? -1.078 -3.473 -8.739 1.00 97.75 176 ALA A O 1
ATOM 1435 N N . ALA A 1 177 ? -3.264 -3.905 -8.493 1.00 97.44 177 ALA A N 1
ATOM 1436 C CA . ALA A 1 177 ? -3.762 -2.771 -9.260 1.00 97.44 177 ALA A CA 1
ATOM 1437 C C . ALA A 1 177 ? -5.127 -2.350 -8.711 1.00 97.44 177 ALA A C 1
ATOM 1439 O O . ALA A 1 177 ? -5.845 -3.175 -8.142 1.00 97.44 177 ALA A O 1
ATOM 1440 N N . PHE A 1 178 ? -5.477 -1.083 -8.904 1.00 96.94 178 PHE A N 1
ATOM 1441 C CA . PHE A 1 178 ? -6.740 -0.522 -8.442 1.00 96.94 178 PHE A CA 1
ATOM 1442 C C . PHE A 1 178 ? -7.829 -0.603 -9.511 1.00 96.94 178 PHE A C 1
ATOM 1444 O O . PHE A 1 178 ? -7.563 -0.534 -10.712 1.00 96.94 178 PHE A O 1
ATOM 1451 N N . VAL A 1 179 ? -9.069 -0.710 -9.043 1.00 95.62 179 VAL A N 1
ATOM 1452 C CA . VAL A 1 179 ? -10.290 -0.553 -9.835 1.00 95.62 179 VAL A CA 1
ATOM 1453 C C . VAL A 1 179 ? -11.184 0.452 -9.119 1.00 95.62 179 VAL A C 1
ATOM 1455 O O . VAL A 1 179 ? -11.144 0.550 -7.894 1.00 95.62 179 VAL A O 1
ATOM 1458 N N . THR A 1 180 ? -11.958 1.222 -9.876 1.00 94.56 180 THR A N 1
ATOM 1459 C CA . THR A 1 180 ? -12.830 2.256 -9.310 1.00 94.56 180 THR A CA 1
ATOM 1460 C C . THR A 1 180 ? -14.225 1.699 -9.024 1.00 94.56 180 THR A C 1
ATOM 1462 O O . THR A 1 180 ? -14.725 0.859 -9.776 1.00 94.56 180 THR A O 1
ATOM 1465 N N . SER A 1 181 ? -14.848 2.161 -7.939 1.00 93.31 181 SER A N 1
ATOM 1466 C CA . SER A 1 181 ? -16.274 1.940 -7.687 1.00 93.31 181 SER A CA 1
ATOM 1467 C C . SER A 1 181 ? -17.105 2.897 -8.544 1.00 93.31 181 SER A C 1
ATOM 1469 O O . SER A 1 181 ? -16.678 4.009 -8.844 1.00 93.31 181 SER A O 1
ATOM 1471 N N . HIS A 1 182 ? -18.311 2.480 -8.922 1.00 91.50 182 HIS A N 1
ATOM 1472 C CA . HIS A 1 182 ? -19.275 3.341 -9.615 1.00 91.50 182 HIS A CA 1
ATOM 1473 C C . HIS A 1 182 ? -20.264 4.028 -8.662 1.00 91.50 182 HIS A C 1
ATOM 1475 O O . HIS A 1 182 ? -21.176 4.719 -9.124 1.00 91.50 182 HIS A O 1
ATOM 1481 N N . ASP A 1 183 ? -20.111 3.835 -7.350 1.00 92.56 183 ASP A N 1
ATOM 1482 C CA . ASP A 1 183 ? -20.926 4.530 -6.359 1.00 92.56 183 ASP A CA 1
ATOM 1483 C C . ASP A 1 183 ? -20.638 6.041 -6.377 1.00 92.56 183 ASP A C 1
ATOM 1485 O O . ASP A 1 183 ? -19.486 6.469 -6.425 1.00 92.56 183 ASP A O 1
ATOM 1489 N N . LYS A 1 184 ? -21.690 6.865 -6.346 1.00 86.25 184 LYS A N 1
ATOM 1490 C CA . LYS A 1 184 ? -21.566 8.330 -6.437 1.00 86.25 184 LYS A CA 1
ATOM 1491 C C . LYS A 1 184 ? -20.929 8.964 -5.198 1.00 86.25 184 LYS A C 1
ATOM 1493 O O . LYS A 1 184 ? -20.419 10.075 -5.303 1.00 86.25 184 LYS A O 1
ATOM 1498 N N . GLY A 1 185 ? -21.019 8.305 -4.045 1.00 85.06 185 GLY A N 1
ATOM 1499 C CA . GLY A 1 185 ? -20.398 8.732 -2.795 1.00 85.06 185 GLY A CA 1
ATOM 1500 C C . GLY A 1 185 ? -18.971 8.216 -2.624 1.00 85.06 185 GLY A C 1
ATOM 1501 O O . GLY A 1 185 ? -18.293 8.641 -1.691 1.00 85.06 185 GLY A O 1
ATOM 1502 N N . ALA A 1 186 ? -18.498 7.327 -3.505 1.00 86.62 186 ALA A N 1
ATOM 1503 C CA . ALA A 1 186 ? -17.135 6.827 -3.439 1.00 86.62 186 ALA A CA 1
ATOM 1504 C C . ALA A 1 186 ? -16.125 7.931 -3.774 1.00 86.62 186 ALA A C 1
ATOM 1506 O O . ALA A 1 186 ? -16.321 8.752 -4.671 1.00 86.62 186 ALA A O 1
ATOM 1507 N N . PHE A 1 187 ? -15.004 7.911 -3.064 1.00 84.19 187 PHE A N 1
ATOM 1508 C CA . PHE A 1 187 ? -13.871 8.791 -3.297 1.00 84.19 187 PHE A CA 1
ATOM 1509 C C . PHE A 1 187 ? -12.579 7.982 -3.233 1.00 84.19 187 PHE A C 1
ATOM 1511 O O . PHE A 1 187 ? -12.482 6.986 -2.515 1.00 84.19 187 PHE A O 1
ATOM 1518 N N . GLY A 1 188 ? -11.589 8.435 -3.993 1.00 72.50 188 GLY A N 1
ATOM 1519 C CA . GLY A 1 188 ? -10.296 7.780 -4.124 1.00 72.50 188 GLY A CA 1
ATOM 1520 C C . GLY A 1 188 ? -9.602 8.191 -5.400 1.00 72.50 188 GLY A C 1
ATOM 1521 O O . GLY A 1 188 ? -10.300 8.362 -6.423 1.00 72.50 188 GLY A O 1
#

Nearest PDB structures (foldseek):
  1x7f-assembly1_A  TM=9.454E-01  e=1.109E-19  Bacillus cereus ATCC 14579
  2p0o-assembly1_A  TM=8.639E-01  e=2.934E-11  Enterococcus faecalis V583
  1vr6-assembly1_C  TM=5.851E-01  e=1.201E-04  Thermotoga maritima
  1o5q-assembly1_B  TM=6.278E-01  e=9.955E-04  Salmonella enterica subsp. enterica serovar Typhimurium
  6t4v-assembly1_C  TM=6.145E-01  e=9.888E-03  Pseudomonas aeruginosa PAO1

Solvent-accessible surface area (backbone atoms only — not comparable to full-atom values): 10792 Å² total; per-residue (Å²): 134,91,83,44,66,50,79,50,49,69,91,80,47,53,73,65,60,51,50,54,52,50,55,57,41,33,80,73,65,36,40,30,36,41,36,53,49,87,73,82,88,59,60,67,70,58,52,41,53,53,44,27,55,53,34,50,52,38,44,78,62,59,34,46,37,31,38,36,42,45,77,67,48,30,63,77,68,72,48,44,89,90,46,61,58,68,47,48,73,25,50,40,47,21,41,31,38,70,64,85,79,84,19,56,61,62,18,55,39,25,67,40,91,80,67,36,29,38,26,38,54,36,72,57,86,63,62,60,68,57,49,18,53,76,59,63,40,44,60,93,21,37,36,32,32,40,70,77,57,77,54,86,93,65,58,78,55,70,68,60,49,49,55,22,50,48,67,46,49,77,76,69,40,56,74,50,74,73,79,84,79,88,55,89,87,67,82,116